Protein AF-A0A370LRK2-F1 (afdb_monomer_lite)

Radius of gyration: 20.81 Å; chains: 1; bounding box: 56×42×57 Å

pLDDT: mean 87.17, std 11.74, range [44.47, 98.38]

Foldseek 3Di:
DPDDDDQPDDQADPVGHGDVSSVVSVVVCVVPDDFPLVVCCPPCQQVFWDKDALCLLLVLLQVLQLVLLCVFPVNVPDDVVPDPRDGQVCSVVLSVQSCVQCQVVADPRRIDTDGLSRQLVSQCVRQVPPVSNVVCQDCVNRNPGGDDSSVSSVSSSVVVSVVVVVVVVVVVVVVVVVCVVVVD

Secondary structure (DSSP, 8-state):
----PPPSS-SB-TTSSB-HHHHHHHHHHHHTPPPHHHHTTT-HHHH--EEEEHHHHHHHHHHHHHHHHHTSHHHHTS-TTTS---PPTTHHHHHHHHHHHHGGGS-TTSEEEE-HHHHHHHHHHHHTT-HHHHHHSSHHHHTT----HHHHHHHHHHHHHHHHHHHHHHHHHHHHHHHHHH--

Sequence (184 aa):
MDEIEFLTQPLLTEEGFINEACMNELAAAINNMPETYERLSNNQEWSEKRWTHYRDLTGGLAYWAVHQFAGSDVGKNYNQDKNPPYFAPGLENVIGYLSACIRPQFNDCGFKEMSLCDVNKMLWEVLRDCEIFKSWNTEEVCGKAWLDLSALLHNICLTIRNDRRKNDAFDAEFEKQWTEKNSG

Structure (mmCIF, N/CA/C/O backbone):
data_AF-A0A370LRK2-F1
#
_entry.id   AF-A0A370LRK2-F1
#
loop_
_atom_site.group_PDB
_atom_site.id
_atom_site.type_symbol
_atom_site.label_atom_id
_atom_site.label_alt_id
_atom_site.label_comp_id
_atom_site.label_asym_id
_atom_site.label_entity_id
_atom_site.label_seq_id
_atom_site.pdbx_PDB_ins_code
_atom_site.Cartn_x
_atom_site.Cartn_y
_atom_site.Cartn_z
_atom_site.occupancy
_atom_site.B_iso_or_equiv
_atom_site.auth_seq_id
_atom_site.auth_comp_id
_atom_site.auth_asym_id
_atom_site.auth_atom_id
_atom_site.pdbx_PDB_model_num
ATOM 1 N N . MET A 1 1 ? -17.254 8.296 -16.488 1.00 44.47 1 MET A N 1
ATOM 2 C CA . MET A 1 1 ? -17.289 9.434 -15.551 1.00 44.47 1 MET A CA 1
ATOM 3 C C . MET A 1 1 ? -17.863 8.858 -14.288 1.00 44.47 1 MET A C 1
ATOM 5 O O . MET A 1 1 ? -19.019 8.463 -14.328 1.00 44.47 1 MET A O 1
ATOM 9 N N . ASP A 1 2 ? -17.040 8.700 -13.259 1.00 55.62 2 ASP A N 1
ATOM 10 C CA . ASP A 1 2 ? -17.548 8.267 -11.961 1.00 55.62 2 ASP A CA 1
ATOM 11 C C . ASP A 1 2 ? -18.392 9.413 -11.403 1.00 55.62 2 ASP A C 1
ATOM 13 O O . ASP A 1 2 ? -17.975 10.576 -11.419 1.00 55.62 2 ASP A O 1
ATOM 17 N N . GLU A 1 3 ? -19.627 9.094 -11.042 1.00 65.00 3 GLU A N 1
ATOM 18 C CA . GLU A 1 3 ? -20.596 10.044 -10.516 1.00 65.00 3 GLU A CA 1
ATOM 19 C C . GLU A 1 3 ? -20.086 10.525 -9.151 1.00 65.00 3 GLU A C 1
ATOM 21 O O . GLU A 1 3 ? -19.765 9.720 -8.279 1.00 65.00 3 GLU A O 1
ATOM 26 N N . ILE A 1 4 ? -19.915 11.839 -8.983 1.00 70.88 4 ILE A N 1
ATOM 27 C CA . ILE A 1 4 ? -19.507 12.393 -7.690 1.00 70.88 4 ILE A CA 1
ATOM 28 C C . ILE A 1 4 ? -20.741 12.370 -6.792 1.00 70.88 4 ILE A C 1
ATOM 30 O O . ILE A 1 4 ? -21.648 13.184 -6.964 1.00 70.88 4 ILE A O 1
ATOM 34 N N . GLU A 1 5 ? -20.767 11.442 -5.842 1.00 73.31 5 GLU A N 1
ATOM 35 C CA . GLU A 1 5 ? -21.774 11.423 -4.785 1.00 73.31 5 GLU A CA 1
ATOM 36 C C . GLU A 1 5 ? -21.421 12.452 -3.706 1.00 73.31 5 GLU A C 1
ATOM 38 O O . GLU A 1 5 ? -20.303 12.496 -3.186 1.00 73.31 5 GLU A O 1
ATOM 43 N N . PHE A 1 6 ? -22.390 13.303 -3.380 1.00 83.50 6 PHE A N 1
ATOM 44 C CA . PHE A 1 6 ? -22.285 14.289 -2.311 1.00 83.50 6 PHE A CA 1
ATOM 45 C C . PHE A 1 6 ? -23.064 13.802 -1.091 1.00 83.50 6 PHE A C 1
ATOM 47 O O . PHE A 1 6 ? -24.130 13.207 -1.240 1.00 83.50 6 PHE A O 1
ATOM 54 N N . LEU A 1 7 ? -22.563 14.119 0.108 1.00 85.06 7 LEU A N 1
ATOM 55 C CA . LEU A 1 7 ? -23.339 13.956 1.338 1.00 85.06 7 LEU A CA 1
ATOM 56 C C . LEU A 1 7 ? -24.629 14.779 1.231 1.00 85.06 7 LEU A C 1
ATOM 58 O O . LEU A 1 7 ? -24.608 15.948 0.838 1.00 85.06 7 LEU A O 1
ATOM 62 N N . THR A 1 8 ? -25.745 14.159 1.579 1.00 90.62 8 THR A N 1
ATOM 63 C CA . THR A 1 8 ? -27.086 14.738 1.505 1.00 90.62 8 THR A CA 1
ATOM 64 C C . THR A 1 8 ? -27.443 15.533 2.756 1.00 90.62 8 THR A C 1
ATOM 66 O O . THR A 1 8 ? -28.256 16.456 2.682 1.00 90.62 8 THR A O 1
ATOM 69 N N . GLN A 1 9 ? -26.837 15.209 3.901 1.00 91.12 9 GLN A N 1
ATOM 70 C CA . GLN A 1 9 ? -27.066 15.915 5.159 1.00 91.12 9 GLN A CA 1
ATOM 71 C C . GLN A 1 9 ? -26.056 17.058 5.367 1.00 91.12 9 GLN A C 1
ATOM 73 O O . GLN A 1 9 ? -24.863 16.885 5.101 1.00 91.12 9 GLN A O 1
ATOM 78 N N . PRO A 1 10 ? -26.484 18.221 5.898 1.00 91.88 10 PRO A N 1
ATOM 79 C CA . PRO A 1 10 ? -25.567 19.308 6.225 1.00 91.88 10 PRO A CA 1
ATOM 80 C C . PRO A 1 10 ? -24.637 18.904 7.374 1.00 91.88 10 PRO A C 1
ATOM 82 O O . PRO A 1 10 ? -25.079 18.259 8.322 1.00 91.88 10 PRO A O 1
ATOM 85 N N . LEU A 1 11 ? -23.371 19.333 7.314 1.00 92.19 11 LEU A N 1
ATOM 86 C CA . LEU A 1 11 ? -22.358 19.027 8.336 1.00 92.19 11 LEU A CA 1
ATOM 87 C C . LEU A 1 11 ? -22.730 19.566 9.724 1.00 92.19 11 LEU A C 1
ATOM 89 O O . LEU A 1 11 ? -22.444 18.924 10.734 1.00 92.19 11 LEU A O 1
ATOM 93 N N . LEU A 1 12 ? -23.347 20.749 9.765 1.00 94.12 12 LEU A N 1
ATOM 94 C CA . LEU A 1 12 ? -23.762 21.411 10.996 1.00 94.12 12 LEU A CA 1
ATOM 95 C C . LEU A 1 12 ? -25.287 21.463 11.093 1.00 94.12 12 LEU A C 1
ATOM 97 O O . LEU A 1 12 ? -25.975 21.641 10.086 1.00 94.12 12 LEU A O 1
ATOM 101 N N . THR A 1 13 ? -25.802 21.338 12.311 1.00 92.50 13 THR A N 1
ATOM 102 C CA . THR A 1 13 ? -27.188 21.677 12.641 1.00 92.50 13 THR A CA 1
ATOM 103 C C . THR A 1 13 ? -27.392 23.193 12.569 1.00 92.50 13 THR A C 1
ATOM 105 O O . THR A 1 13 ? -26.429 23.965 12.549 1.00 92.50 13 THR A O 1
ATOM 108 N N . GLU A 1 14 ? -28.646 23.648 12.578 1.00 92.12 14 GLU A N 1
ATOM 109 C CA . GLU A 1 14 ? -28.979 25.085 12.606 1.00 92.12 14 GLU A CA 1
ATOM 110 C C . GLU A 1 14 ? -28.415 25.808 13.845 1.00 92.12 14 GLU A C 1
ATOM 112 O O . GLU A 1 14 ? -28.180 27.014 13.824 1.00 92.12 14 GLU A O 1
ATOM 117 N N . GLU A 1 15 ? -28.139 25.057 14.909 1.00 92.94 15 GLU A N 1
ATOM 118 C CA . GLU A 1 15 ? -27.574 25.532 16.175 1.00 92.94 15 GLU A CA 1
ATOM 119 C C . GLU A 1 15 ? -26.032 25.548 16.170 1.00 92.94 15 GLU A C 1
ATOM 121 O O . GLU A 1 15 ? -25.411 25.967 17.146 1.00 92.94 15 GLU A O 1
ATOM 126 N N . GLY A 1 16 ? -25.402 25.105 15.075 1.00 91.62 16 GLY A N 1
ATOM 127 C CA . GLY A 1 16 ? -23.947 25.092 14.906 1.00 91.62 16 GLY A CA 1
ATOM 128 C C . GLY A 1 16 ? -23.234 23.870 15.494 1.00 91.62 16 GLY A C 1
ATOM 129 O O . GLY A 1 16 ? -22.006 23.881 15.591 1.00 91.62 16 GLY A O 1
ATOM 130 N N . PHE A 1 17 ? -23.961 22.816 15.872 1.00 94.69 17 PHE A N 1
ATOM 131 C CA . PHE A 1 17 ? -23.376 21.550 16.333 1.00 94.69 17 PHE A CA 1
ATOM 132 C C . PHE A 1 17 ? -23.135 20.583 15.170 1.00 94.69 17 PHE A C 1
ATOM 134 O O . PHE A 1 17 ? -23.750 20.716 14.118 1.00 94.69 17 PHE A O 1
ATOM 141 N N . ILE A 1 18 ? -22.258 19.588 15.349 1.00 92.50 18 ILE A N 1
ATOM 142 C CA . ILE A 1 18 ? -22.055 18.527 14.349 1.00 92.50 18 ILE A CA 1
ATOM 143 C C . ILE A 1 18 ? -23.358 17.741 14.173 1.00 92.50 18 ILE A C 1
ATOM 145 O O . ILE A 1 18 ? -23.946 17.276 15.148 1.00 92.50 18 ILE A O 1
ATOM 149 N N . ASN A 1 19 ? -23.793 17.573 12.926 1.00 93.88 19 ASN A N 1
ATOM 150 C CA . ASN A 1 19 ? -24.978 16.795 12.596 1.00 93.88 19 ASN A CA 1
ATOM 151 C C . ASN A 1 19 ? -24.652 15.293 12.573 1.00 93.88 19 ASN A C 1
ATOM 153 O O . ASN A 1 19 ? -23.964 14.809 11.671 1.00 93.88 19 ASN A O 1
ATOM 157 N N . GLU A 1 20 ? -25.193 14.539 13.531 1.00 94.12 20 GLU A N 1
ATOM 158 C CA . GLU A 1 20 ? -25.010 13.085 13.611 1.00 94.12 20 GLU A CA 1
ATOM 159 C C . GLU A 1 20 ? -25.480 12.352 12.347 1.00 94.12 20 GLU A C 1
ATOM 161 O O . GLU A 1 20 ? -24.858 11.371 11.945 1.00 94.12 20 GLU A O 1
ATOM 166 N N . ALA A 1 21 ? -26.526 12.836 11.667 1.00 90.88 21 ALA A N 1
ATOM 167 C CA . ALA A 1 21 ? -27.000 12.224 10.427 1.00 90.88 21 ALA A CA 1
ATOM 168 C C . ALA A 1 21 ? -25.960 12.341 9.300 1.00 90.88 21 ALA A C 1
ATOM 170 O O . ALA A 1 21 ? -25.732 11.373 8.577 1.00 90.88 21 ALA A O 1
ATOM 171 N N . CYS A 1 22 ? -25.275 13.486 9.204 1.00 91.19 22 CYS A N 1
ATOM 172 C CA . CYS A 1 22 ? -24.164 13.684 8.269 1.00 91.19 22 CYS A CA 1
ATOM 173 C C . CYS A 1 22 ? -22.970 12.787 8.618 1.00 91.19 22 CYS A C 1
ATOM 175 O O . CYS A 1 22 ? -22.379 12.169 7.735 1.00 91.19 22 CYS A O 1
ATOM 177 N N . MET A 1 23 ? -22.651 12.642 9.907 1.00 92.81 23 MET A N 1
ATOM 178 C CA . MET A 1 23 ? -21.574 11.748 10.348 1.00 92.81 23 MET A CA 1
ATOM 179 C C . MET A 1 23 ? -21.881 10.274 10.063 1.00 92.81 23 MET A C 1
ATOM 181 O O . MET A 1 23 ? -20.985 9.535 9.660 1.00 92.81 23 MET A O 1
ATOM 185 N N . ASN A 1 24 ? -23.138 9.852 10.218 1.00 91.12 24 ASN A N 1
ATOM 186 C CA . ASN A 1 24 ? -23.582 8.501 9.877 1.00 91.12 24 ASN A CA 1
ATOM 187 C C . ASN A 1 24 ? -23.512 8.248 8.366 1.00 91.12 24 ASN A C 1
ATOM 189 O O . ASN A 1 24 ? -23.071 7.180 7.947 1.00 91.12 24 ASN A O 1
ATOM 193 N N . GLU A 1 25 ? -23.907 9.229 7.553 1.00 90.19 25 GLU A N 1
ATOM 194 C CA . GLU A 1 25 ? -23.795 9.162 6.094 1.00 90.19 25 GLU A CA 1
ATOM 195 C C . GLU A 1 25 ? -22.330 9.075 5.650 1.00 90.19 25 GLU A C 1
ATOM 197 O O . GLU A 1 25 ? -21.974 8.207 4.855 1.00 90.19 25 GLU A O 1
ATOM 202 N N . LEU A 1 26 ? -21.456 9.900 6.233 1.00 87.69 26 LEU A N 1
ATOM 203 C CA . LEU A 1 26 ? -20.019 9.854 5.984 1.00 87.69 26 LEU A CA 1
ATOM 204 C C . LEU A 1 26 ? -19.419 8.499 6.383 1.00 87.69 26 LEU A C 1
ATOM 206 O O . LEU A 1 26 ? -18.654 7.917 5.616 1.00 87.69 26 LEU A O 1
ATOM 210 N N . ALA A 1 27 ? -19.781 7.971 7.554 1.00 86.25 27 ALA A N 1
ATOM 211 C CA . ALA A 1 27 ? -19.327 6.657 8.000 1.00 86.25 27 ALA A CA 1
ATOM 212 C C . ALA A 1 27 ? -19.806 5.544 7.056 1.00 86.25 27 ALA A C 1
ATOM 214 O O . ALA A 1 27 ? -19.029 4.658 6.710 1.00 86.25 27 ALA A O 1
ATOM 215 N N . ALA A 1 28 ? -21.059 5.603 6.596 1.00 86.31 28 ALA A N 1
ATOM 216 C CA . ALA A 1 28 ? -21.596 4.654 5.627 1.00 86.31 28 ALA A CA 1
ATOM 217 C C . ALA A 1 28 ? -20.864 4.739 4.279 1.00 86.31 28 ALA A C 1
ATOM 219 O O . ALA A 1 28 ? -20.497 3.705 3.725 1.00 86.31 28 ALA A O 1
ATOM 220 N N . ALA A 1 29 ? -20.600 5.946 3.776 1.00 85.69 29 ALA A N 1
ATOM 221 C CA . ALA A 1 29 ? -19.854 6.154 2.537 1.00 85.69 29 ALA A CA 1
ATOM 222 C C . ALA A 1 29 ? -18.418 5.613 2.631 1.00 85.69 29 ALA A C 1
ATOM 224 O O . ALA A 1 29 ? -17.939 4.965 1.703 1.00 85.69 29 ALA A O 1
ATOM 225 N N . ILE A 1 30 ? -17.744 5.824 3.768 1.00 83.00 30 ILE A N 1
ATOM 226 C CA . ILE A 1 30 ? -16.405 5.274 4.026 1.00 83.00 30 ILE A CA 1
ATOM 227 C C . ILE A 1 30 ? -16.451 3.742 4.086 1.00 83.00 30 ILE A C 1
ATOM 229 O O . ILE A 1 30 ? -15.648 3.085 3.430 1.00 83.00 30 ILE A O 1
ATOM 233 N N . ASN A 1 31 ? -17.403 3.165 4.823 1.00 81.81 31 ASN A N 1
ATOM 234 C CA . ASN A 1 31 ? -17.505 1.713 5.008 1.00 81.81 31 ASN A CA 1
ATOM 235 C C . ASN A 1 31 ? -17.897 0.957 3.729 1.00 81.81 31 ASN A C 1
ATOM 237 O O . ASN A 1 31 ? -17.541 -0.208 3.580 1.00 81.81 31 ASN A O 1
ATOM 241 N N . ASN A 1 32 ? -18.630 1.603 2.819 1.00 85.50 32 ASN A N 1
ATOM 242 C CA . ASN A 1 32 ? -19.047 1.022 1.540 1.00 85.50 32 ASN A CA 1
ATOM 243 C C . ASN A 1 32 ? -18.063 1.310 0.397 1.00 85.50 32 ASN A C 1
ATOM 245 O O . ASN A 1 32 ? -18.333 0.957 -0.752 1.00 85.50 32 ASN A O 1
ATOM 249 N N . MET A 1 33 ? -16.941 1.970 0.684 1.00 85.31 33 MET A N 1
ATOM 250 C CA . MET A 1 33 ? -15.955 2.318 -0.325 1.00 85.31 33 MET A CA 1
ATOM 251 C C . MET A 1 33 ? -15.293 1.048 -0.881 1.00 85.31 33 MET A C 1
ATOM 253 O O . MET A 1 33 ? -14.721 0.283 -0.103 1.00 85.31 33 MET A O 1
ATOM 257 N N . PRO A 1 34 ? -15.322 0.816 -2.209 1.00 89.75 34 PRO A N 1
ATOM 258 C CA . PRO A 1 34 ? -14.635 -0.322 -2.803 1.00 89.75 34 PRO A CA 1
ATOM 259 C C . PRO A 1 34 ? -13.133 -0.270 -2.542 1.00 89.75 34 PRO A C 1
ATOM 261 O O . PRO A 1 34 ? -12.545 0.809 -2.378 1.00 89.75 34 PRO A O 1
ATOM 264 N N . GLU A 1 35 ? -12.494 -1.437 -2.590 1.00 91.44 35 GLU A N 1
ATOM 265 C CA . GLU A 1 35 ? -11.052 -1.520 -2.404 1.00 91.44 35 GLU A CA 1
ATOM 266 C C . GLU A 1 35 ? -10.303 -0.674 -3.434 1.00 91.44 35 GLU A C 1
ATOM 268 O O . GLU A 1 35 ? -10.745 -0.459 -4.566 1.00 91.44 35 GLU A O 1
ATOM 273 N N . THR A 1 36 ? -9.117 -0.196 -3.053 1.00 93.19 36 THR A N 1
ATOM 274 C CA . THR A 1 36 ? -8.354 0.742 -3.890 1.00 93.19 36 THR A CA 1
ATOM 275 C C . THR A 1 36 ? -8.071 0.177 -5.287 1.00 93.19 36 THR A C 1
ATOM 277 O O . THR A 1 36 ? -8.174 0.925 -6.261 1.00 93.19 36 THR A O 1
ATOM 280 N N . TYR A 1 37 ? -7.768 -1.120 -5.405 1.00 95.06 37 TYR A N 1
ATOM 281 C CA . TYR A 1 37 ? -7.530 -1.766 -6.700 1.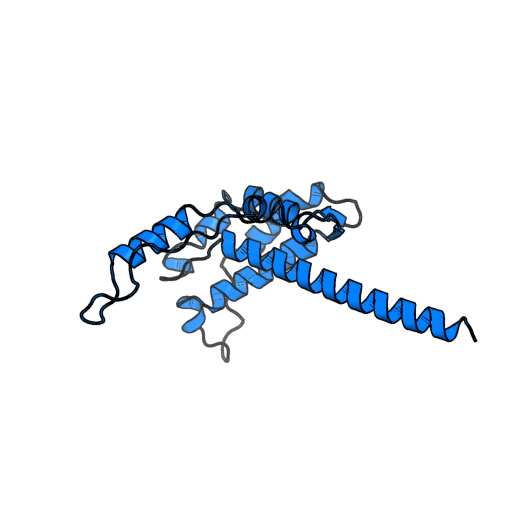00 95.06 37 TYR A CA 1
ATOM 282 C C . TYR A 1 37 ? -8.773 -1.833 -7.600 1.00 95.06 37 TYR A C 1
ATOM 284 O O . TYR A 1 37 ? -8.617 -1.843 -8.819 1.00 95.06 37 TYR A O 1
ATOM 292 N N . GLU A 1 38 ? -9.982 -1.851 -7.034 1.00 94.75 38 GLU A N 1
ATOM 293 C CA . GLU A 1 38 ? -11.241 -1.818 -7.788 1.00 94.75 38 GLU A CA 1
ATOM 294 C C . GLU A 1 38 ? -11.582 -0.385 -8.179 1.00 94.75 38 GLU A C 1
ATOM 296 O O . GLU A 1 38 ? -11.757 -0.081 -9.360 1.00 94.75 38 GLU A O 1
ATOM 301 N N . ARG A 1 39 ? -11.579 0.519 -7.193 1.00 92.44 39 ARG A N 1
ATOM 302 C CA . ARG A 1 39 ? -11.916 1.936 -7.364 1.00 92.44 39 ARG A CA 1
ATOM 303 C C . ARG A 1 39 ? -11.029 2.635 -8.393 1.00 92.44 39 ARG A C 1
ATOM 305 O O . ARG A 1 39 ? -11.505 3.488 -9.130 1.00 92.44 39 ARG A O 1
ATOM 312 N N . LEU A 1 40 ? -9.739 2.301 -8.442 1.00 94.25 40 LEU A N 1
ATOM 313 C CA . LEU A 1 40 ? -8.771 2.953 -9.335 1.00 94.25 40 LEU A CA 1
ATOM 314 C C . LEU A 1 40 ? -8.445 2.127 -10.585 1.00 94.25 40 LEU A C 1
ATOM 316 O O . LEU A 1 40 ? -7.566 2.513 -11.351 1.00 94.25 40 LEU A O 1
ATOM 320 N N . SER A 1 41 ? -9.174 1.035 -10.834 1.00 93.69 41 SER A N 1
ATOM 321 C CA . SER A 1 41 ? -8.950 0.138 -11.980 1.00 93.69 41 SER A CA 1
ATOM 322 C C . SER A 1 41 ? -9.061 0.824 -13.346 1.00 93.69 41 SER A C 1
ATOM 324 O O . SER A 1 41 ? -8.343 0.457 -14.272 1.00 93.69 41 SER A O 1
ATOM 326 N N . ASN A 1 42 ? -9.910 1.849 -13.466 1.00 92.50 42 ASN A N 1
ATOM 327 C CA . ASN A 1 42 ? -10.087 2.627 -14.697 1.00 92.50 42 ASN A CA 1
ATOM 328 C C . ASN A 1 42 ? -9.111 3.809 -14.818 1.00 92.50 42 ASN A C 1
ATOM 330 O O . ASN A 1 42 ? -9.094 4.499 -15.839 1.00 92.50 42 ASN A O 1
ATOM 334 N N . ASN A 1 43 ? -8.310 4.086 -13.785 1.00 95.19 43 ASN A N 1
ATOM 335 C CA . ASN A 1 43 ? -7.305 5.133 -13.854 1.00 95.19 43 ASN A C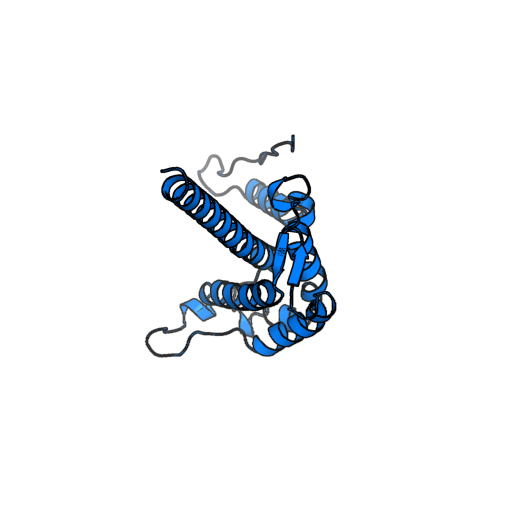A 1
ATOM 336 C C . ASN A 1 43 ? -6.078 4.607 -14.611 1.00 95.19 43 ASN A C 1
ATOM 338 O O . ASN A 1 43 ? -5.426 3.658 -14.172 1.00 95.19 43 ASN A O 1
ATOM 342 N N . GLN A 1 44 ? -5.747 5.250 -15.734 1.00 95.12 44 GLN A N 1
ATOM 343 C CA . GLN A 1 44 ? -4.657 4.821 -16.613 1.00 95.12 44 GLN A CA 1
ATOM 344 C C . GLN A 1 44 ? -3.344 4.610 -15.850 1.00 95.12 44 GLN A C 1
ATOM 346 O O . GLN A 1 44 ? -2.758 3.539 -15.945 1.00 95.12 44 GLN A O 1
ATOM 351 N N . GLU A 1 45 ? -2.930 5.576 -15.030 1.00 94.56 45 GLU A N 1
ATOM 352 C CA . GLU A 1 45 ? -1.680 5.495 -14.267 1.00 94.56 45 GLU A CA 1
ATOM 353 C C . GLU A 1 45 ? -1.681 4.339 -13.253 1.00 94.56 45 GLU A C 1
ATOM 355 O O . GLU A 1 45 ? -0.652 3.705 -13.018 1.00 94.56 45 GLU A O 1
ATOM 360 N N . TRP A 1 46 ? -2.829 4.046 -12.640 1.00 97.12 46 TRP A N 1
ATOM 361 C CA . TRP A 1 46 ? -2.940 2.961 -11.661 1.00 97.12 46 TRP A CA 1
ATOM 362 C C . TRP A 1 46 ? -3.023 1.579 -12.301 1.00 97.12 46 TRP A C 1
ATOM 364 O O . TRP A 1 46 ? -2.556 0.610 -11.699 1.00 97.12 46 TRP A O 1
ATOM 374 N N . SER A 1 47 ? -3.587 1.503 -13.505 1.00 96.88 47 SER A N 1
ATOM 375 C CA . SER A 1 47 ? -3.757 0.275 -14.290 1.00 96.88 47 SER A CA 1
ATOM 376 C C . SER A 1 47 ? -2.544 -0.078 -15.163 1.00 96.88 47 SER A C 1
ATOM 378 O O . SER A 1 47 ? -2.401 -1.226 -15.586 1.00 96.88 47 SER A O 1
ATOM 380 N N . GLU A 1 48 ? -1.637 0.871 -15.406 1.00 96.75 48 GLU A N 1
ATOM 381 C CA . GLU A 1 48 ? -0.445 0.657 -16.224 1.00 96.75 48 GLU A CA 1
ATOM 382 C C . GLU A 1 48 ? 0.570 -0.257 -15.526 1.00 96.75 48 GLU A C 1
ATOM 384 O O . GLU A 1 48 ? 1.022 -0.005 -14.403 1.00 96.75 48 GLU A O 1
ATOM 389 N N . LYS A 1 49 ? 0.965 -1.330 -16.218 1.00 97.50 49 LYS A N 1
ATOM 390 C CA . LYS A 1 49 ? 1.956 -2.283 -15.718 1.00 97.50 49 LYS A CA 1
ATOM 391 C C . LYS A 1 49 ? 3.364 -1.751 -15.910 1.00 97.50 49 LYS A C 1
ATOM 393 O O . LYS A 1 49 ? 3.748 -1.373 -17.010 1.00 97.50 49 LYS A O 1
ATOM 398 N N . ARG A 1 50 ? 4.154 -1.787 -14.838 1.00 96.94 50 ARG A N 1
ATOM 399 C CA . ARG A 1 50 ? 5.578 -1.439 -14.862 1.00 96.94 50 ARG A CA 1
ATOM 400 C C . ARG A 1 50 ? 6.372 -2.387 -13.977 1.00 96.94 50 ARG A C 1
ATOM 402 O O . ARG A 1 50 ? 5.821 -3.005 -13.060 1.00 96.94 50 ARG A O 1
ATOM 409 N N . TRP A 1 51 ? 7.670 -2.493 -14.237 1.00 97.19 51 TRP A N 1
ATOM 410 C CA . TRP A 1 51 ? 8.568 -3.275 -13.397 1.00 97.19 51 TRP A CA 1
ATOM 411 C C . TRP A 1 51 ? 8.499 -2.811 -11.944 1.00 97.19 51 TRP A C 1
ATOM 413 O O . TRP A 1 51 ? 8.598 -1.625 -11.639 1.00 97.19 51 TRP A O 1
ATOM 423 N N . THR A 1 52 ? 8.287 -3.772 -11.055 1.00 97.31 52 THR A N 1
ATOM 424 C CA . THR A 1 52 ? 8.222 -3.576 -9.608 1.00 97.31 52 THR A CA 1
ATOM 425 C C . THR A 1 52 ? 9.115 -4.613 -8.961 1.00 97.31 52 THR A C 1
ATOM 427 O O . THR A 1 52 ? 9.056 -5.787 -9.340 1.00 97.31 52 THR A O 1
ATOM 430 N N . HIS A 1 53 ? 9.942 -4.199 -8.006 1.00 97.12 53 HIS A N 1
ATOM 431 C CA . HIS A 1 53 ? 10.771 -5.124 -7.255 1.00 97.12 53 HIS A CA 1
ATOM 432 C C . HIS A 1 53 ? 10.036 -5.557 -5.982 1.00 97.12 53 HIS A C 1
ATOM 434 O O . HIS A 1 53 ? 9.439 -4.734 -5.289 1.00 97.12 53 HIS A O 1
ATOM 440 N N . TYR A 1 54 ? 10.087 -6.840 -5.613 1.00 96.94 54 TYR A N 1
ATOM 441 C CA . TYR A 1 54 ? 9.348 -7.327 -4.434 1.00 96.94 54 TYR A CA 1
ATOM 442 C C . TYR A 1 54 ? 9.764 -6.612 -3.133 1.00 96.94 54 TYR A C 1
ATOM 444 O O . TYR A 1 54 ? 8.960 -6.476 -2.211 1.00 96.94 54 TYR A O 1
ATOM 452 N N . ARG A 1 55 ? 11.013 -6.119 -3.063 1.00 96.19 55 ARG A N 1
ATOM 453 C CA . ARG A 1 55 ? 11.498 -5.340 -1.909 1.00 96.19 55 ARG A CA 1
ATOM 454 C C . ARG A 1 55 ? 10.858 -3.965 -1.784 1.00 96.19 55 ARG A C 1
ATOM 456 O O . ARG A 1 55 ? 10.778 -3.480 -0.660 1.00 96.19 55 ARG A O 1
ATOM 463 N N . ASP A 1 56 ? 10.371 -3.373 -2.872 1.00 96.50 56 ASP A N 1
ATOM 464 C CA . ASP A 1 56 ? 9.624 -2.111 -2.806 1.00 96.50 56 ASP A CA 1
ATOM 465 C C . ASP A 1 56 ? 8.312 -2.329 -2.042 1.00 96.50 56 ASP A C 1
ATOM 467 O O . ASP A 1 56 ? 7.871 -1.477 -1.275 1.00 96.50 56 ASP A O 1
ATOM 471 N N . LEU A 1 57 ? 7.735 -3.528 -2.176 1.00 97.25 57 LEU A N 1
ATOM 472 C CA . LEU A 1 57 ? 6.504 -3.918 -1.498 1.00 97.25 57 LEU A CA 1
ATOM 473 C C . LEU A 1 57 ? 6.745 -4.203 -0.015 1.00 97.25 57 LEU A C 1
ATOM 475 O O . LEU A 1 57 ? 6.073 -3.638 0.845 1.00 97.25 57 LEU A O 1
ATOM 479 N N . THR A 1 58 ? 7.733 -5.046 0.303 1.00 96.12 58 THR A N 1
ATOM 480 C CA . THR A 1 58 ? 8.051 -5.379 1.701 1.00 96.12 58 THR A CA 1
ATOM 481 C C . THR A 1 58 ? 8.623 -4.182 2.461 1.00 96.12 58 THR A C 1
ATOM 483 O O . THR A 1 58 ? 8.286 -3.968 3.622 1.00 96.12 58 THR A O 1
ATOM 486 N N . GLY A 1 59 ? 9.478 -3.387 1.811 1.00 94.88 59 GLY A N 1
ATOM 487 C CA . GLY A 1 59 ? 10.052 -2.169 2.378 1.00 94.88 59 GLY A CA 1
ATOM 488 C C . GLY A 1 59 ? 9.002 -1.077 2.556 1.00 94.88 59 GLY A C 1
ATOM 489 O O . GLY A 1 59 ? 8.950 -0.455 3.614 1.00 94.88 59 GLY A O 1
ATOM 490 N N . GLY A 1 60 ? 8.114 -0.905 1.571 1.00 95.12 60 GLY A N 1
ATOM 491 C CA . GLY A 1 60 ? 6.973 0.001 1.666 1.00 95.12 60 GLY A CA 1
ATOM 492 C C . GLY A 1 60 ? 6.038 -0.363 2.818 1.00 95.12 60 GLY A C 1
ATOM 493 O O . GLY A 1 60 ? 5.657 0.522 3.583 1.00 95.12 60 GLY A O 1
ATOM 494 N N . LEU A 1 61 ? 5.716 -1.652 2.992 1.00 93.62 61 LEU A N 1
ATOM 495 C CA . LEU A 1 61 ? 4.900 -2.111 4.119 1.00 93.62 61 LEU A CA 1
ATOM 496 C C . LEU A 1 61 ? 5.559 -1.774 5.458 1.00 93.62 61 LEU A C 1
ATOM 498 O O . LEU A 1 61 ? 4.909 -1.196 6.324 1.00 93.62 61 LEU A O 1
ATOM 502 N N . ALA A 1 62 ? 6.847 -2.093 5.615 1.00 92.06 62 ALA A N 1
ATOM 503 C CA . ALA A 1 62 ? 7.580 -1.795 6.841 1.00 92.06 62 ALA A CA 1
ATOM 504 C C . ALA A 1 62 ? 7.599 -0.290 7.138 1.00 92.06 62 ALA A C 1
ATOM 506 O O . ALA A 1 62 ? 7.295 0.127 8.255 1.00 92.06 62 ALA A O 1
ATOM 507 N N . TYR 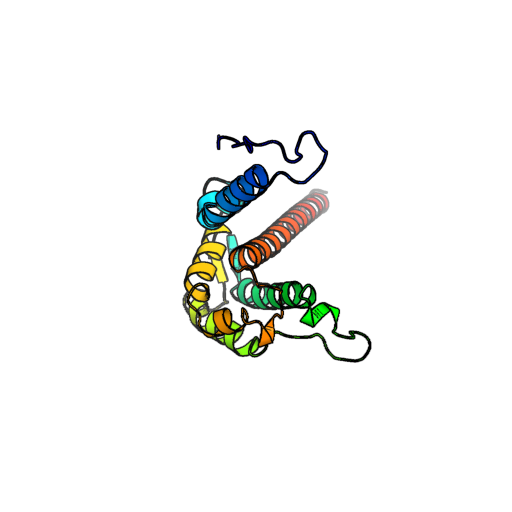A 1 63 ? 7.907 0.523 6.125 1.00 91.31 63 TYR A N 1
ATOM 508 C CA . TYR A 1 63 ? 7.948 1.975 6.242 1.00 91.31 63 TYR A CA 1
ATOM 509 C C . TYR A 1 63 ? 6.600 2.530 6.705 1.00 91.31 63 TYR A C 1
ATOM 511 O O . TYR A 1 63 ? 6.533 3.214 7.726 1.00 91.31 63 TYR A O 1
ATOM 519 N N . TRP A 1 64 ? 5.512 2.212 6.003 1.00 91.38 64 TRP A N 1
ATOM 520 C CA . TRP A 1 64 ? 4.208 2.793 6.314 1.00 91.38 64 TRP A CA 1
ATOM 521 C C . TRP A 1 64 ? 3.575 2.232 7.586 1.00 91.38 64 TRP A C 1
ATOM 523 O O . TRP A 1 64 ? 2.894 2.985 8.280 1.00 91.38 64 TRP A O 1
ATOM 533 N N . ALA A 1 65 ? 3.850 0.973 7.943 1.00 88.69 65 ALA A N 1
ATOM 534 C CA . ALA A 1 65 ? 3.422 0.419 9.224 1.00 88.69 65 ALA A CA 1
ATOM 535 C C . ALA A 1 65 ? 4.030 1.230 10.376 1.00 88.69 65 ALA A C 1
ATOM 537 O O . ALA A 1 65 ? 3.299 1.720 11.232 1.00 88.69 65 ALA A O 1
ATOM 538 N N . VAL A 1 66 ? 5.345 1.478 10.346 1.00 85.88 66 VAL A N 1
ATOM 539 C CA . VAL A 1 66 ? 6.025 2.303 11.359 1.00 85.88 66 VAL A CA 1
ATOM 540 C C . VAL A 1 66 ? 5.450 3.721 11.420 1.00 85.88 66 VAL A C 1
ATOM 542 O O . VAL A 1 66 ? 5.267 4.255 12.510 1.00 85.88 66 VAL A O 1
ATOM 545 N N . HIS A 1 67 ? 5.110 4.328 10.280 1.00 84.06 67 HIS A N 1
ATOM 546 C CA . HIS A 1 67 ? 4.548 5.684 10.256 1.00 84.06 67 HIS A CA 1
ATOM 547 C C . HIS A 1 67 ? 3.123 5.751 10.815 1.00 84.06 67 HIS A C 1
ATOM 549 O O . HIS A 1 67 ? 2.818 6.669 11.577 1.00 84.06 67 HIS A O 1
ATOM 555 N N . GLN A 1 68 ? 2.257 4.786 10.489 1.00 82.81 68 GLN A N 1
ATOM 556 C CA . GLN A 1 68 ? 0.928 4.721 11.103 1.00 82.81 68 GLN A CA 1
ATOM 557 C C . GLN A 1 68 ? 1.033 4.462 12.616 1.00 82.81 68 GLN A C 1
ATOM 559 O O . GLN A 1 68 ? 0.345 5.118 13.397 1.00 82.81 68 GLN A O 1
ATOM 564 N N . PHE A 1 69 ? 1.960 3.597 13.045 1.00 78.50 69 PHE A N 1
ATOM 565 C CA . PHE A 1 69 ? 2.239 3.364 14.464 1.00 78.50 69 PHE A CA 1
ATOM 566 C C . PHE A 1 69 ? 2.758 4.608 15.186 1.00 78.50 69 PHE A C 1
ATOM 568 O O . PHE A 1 69 ? 2.311 4.892 16.295 1.00 78.50 69 PHE A O 1
ATOM 575 N N . ALA A 1 70 ? 3.653 5.386 14.577 1.00 75.31 70 ALA A N 1
ATOM 576 C CA . ALA A 1 70 ? 4.144 6.632 15.164 1.00 75.31 70 ALA A CA 1
ATOM 577 C C . ALA A 1 70 ? 3.013 7.653 15.401 1.00 75.31 70 ALA A C 1
ATOM 579 O O . ALA A 1 70 ? 3.071 8.428 16.353 1.00 75.31 70 ALA A O 1
ATOM 580 N N . GLY A 1 71 ? 1.965 7.627 14.570 1.00 70.38 71 GLY A N 1
ATOM 581 C CA . GLY A 1 71 ? 0.763 8.447 14.737 1.00 70.38 71 GLY A CA 1
ATOM 582 C C . GLY A 1 71 ? -0.229 7.946 15.799 1.00 70.38 71 GLY A C 1
ATOM 583 O O . GLY A 1 71 ? -1.153 8.687 16.150 1.00 70.38 71 GLY A O 1
ATOM 584 N N . SER A 1 72 ? -0.060 6.723 16.316 1.00 72.62 72 SER A N 1
ATOM 585 C CA . SER A 1 72 ? -0.920 6.144 17.359 1.00 72.62 72 SER A CA 1
ATOM 586 C C . SER A 1 72 ? -0.702 6.796 18.727 1.00 72.62 72 SER A C 1
ATOM 588 O O . SER A 1 72 ? 0.314 7.447 18.965 1.00 72.62 72 SER A O 1
ATOM 590 N N . ASP A 1 73 ? -1.626 6.594 19.668 1.00 67.94 73 ASP A N 1
ATOM 591 C CA . ASP A 1 73 ? -1.472 7.101 21.040 1.00 67.94 73 ASP A CA 1
ATOM 592 C C . ASP A 1 73 ? -0.258 6.488 21.755 1.00 67.94 73 ASP A C 1
ATOM 594 O O . ASP A 1 73 ? 0.414 7.164 22.538 1.00 67.94 73 ASP A O 1
ATOM 598 N N . VAL A 1 74 ? 0.076 5.233 21.440 1.00 67.25 74 VAL A N 1
ATOM 599 C CA . VAL A 1 74 ? 1.296 4.567 21.923 1.00 67.25 74 VAL A CA 1
ATOM 600 C C . VAL A 1 74 ? 2.538 5.252 21.342 1.00 67.25 74 VAL A C 1
ATOM 602 O O . VAL A 1 74 ? 3.477 5.553 22.077 1.00 67.25 74 VAL A O 1
ATOM 605 N N . GLY A 1 75 ? 2.506 5.587 20.048 1.00 66.44 75 GLY A N 1
ATOM 606 C CA . GLY A 1 75 ? 3.568 6.325 19.361 1.00 66.44 75 GLY A CA 1
ATOM 607 C C . GLY A 1 75 ? 3.739 7.769 19.846 1.00 66.44 75 GLY A C 1
ATOM 608 O O . GLY A 1 75 ? 4.865 8.243 19.966 1.00 66.44 75 GLY A O 1
ATOM 609 N N . LYS A 1 76 ? 2.653 8.467 20.200 1.00 66.38 76 LYS A N 1
ATOM 610 C CA . LYS A 1 76 ? 2.692 9.852 20.716 1.00 66.38 76 LYS A CA 1
ATOM 611 C C . LYS A 1 76 ? 3.243 9.954 22.133 1.00 66.38 76 LYS A C 1
ATOM 613 O O . LYS A 1 76 ? 3.907 10.932 22.464 1.00 66.38 76 LYS A O 1
ATOM 618 N N . ASN A 1 77 ? 2.977 8.950 22.967 1.00 66.00 77 ASN A N 1
ATOM 619 C CA . ASN A 1 77 ? 3.540 8.859 24.316 1.00 66.00 77 ASN A CA 1
ATOM 620 C C . ASN A 1 77 ? 4.987 8.337 24.312 1.00 66.00 77 ASN A C 1
ATOM 622 O O . ASN A 1 77 ? 5.626 8.234 25.362 1.00 66.00 77 ASN A O 1
ATOM 626 N N . TYR A 1 78 ? 5.516 8.019 23.130 1.00 63.97 78 TYR A N 1
ATOM 627 C CA . TYR A 1 78 ? 6.870 7.549 22.950 1.00 63.97 78 TYR A CA 1
ATOM 628 C C . TYR A 1 78 ? 7.859 8.716 22.877 1.00 63.97 78 TYR A C 1
ATOM 630 O O . TYR A 1 78 ? 7.811 9.553 21.977 1.00 63.97 78 TYR A O 1
ATOM 638 N N . ASN A 1 79 ? 8.800 8.766 23.819 1.00 58.34 79 ASN A N 1
ATOM 639 C CA . ASN A 1 79 ? 9.861 9.769 23.810 1.00 58.34 79 ASN A CA 1
ATOM 640 C C . ASN A 1 79 ? 10.944 9.392 22.780 1.00 58.34 79 ASN A C 1
ATOM 642 O O . ASN A 1 79 ? 11.846 8.608 23.087 1.00 58.34 79 ASN A O 1
ATOM 646 N N . GLN A 1 80 ? 10.846 9.955 21.571 1.00 59.16 80 GLN A N 1
ATOM 647 C CA . GLN A 1 80 ? 11.792 9.714 20.470 1.00 59.16 80 GLN A CA 1
ATOM 648 C C . GLN A 1 80 ? 13.234 10.142 20.796 1.00 59.16 80 GLN A C 1
ATOM 650 O O . GLN A 1 80 ? 14.170 9.546 20.271 1.00 59.16 80 GLN A O 1
ATOM 655 N N . ASP A 1 81 ? 13.433 11.107 21.701 1.00 55.25 81 ASP A N 1
ATOM 656 C CA . ASP A 1 81 ? 14.770 11.577 22.094 1.00 55.25 81 ASP A CA 1
ATOM 657 C C . ASP A 1 81 ? 15.490 10.610 23.052 1.00 55.25 81 ASP A C 1
ATOM 659 O O . ASP A 1 81 ? 16.691 10.746 23.289 1.00 55.25 81 ASP A O 1
ATOM 663 N N . LYS A 1 82 ? 14.770 9.645 23.644 1.00 54.81 82 LYS A N 1
ATOM 664 C CA . LYS A 1 82 ? 15.317 8.727 24.661 1.00 54.81 82 LYS A CA 1
ATOM 665 C C . LYS A 1 82 ? 15.274 7.252 24.281 1.00 54.81 82 LYS A C 1
ATOM 667 O O . LYS A 1 82 ? 15.999 6.476 24.897 1.00 54.81 82 LYS A O 1
ATOM 672 N N . ASN A 1 83 ? 14.466 6.863 23.297 1.00 53.50 83 ASN A N 1
ATOM 673 C CA . ASN A 1 83 ? 14.257 5.463 22.939 1.00 53.50 83 ASN A CA 1
ATOM 674 C C . ASN A 1 83 ? 14.292 5.259 21.404 1.00 53.50 83 ASN A C 1
ATOM 676 O O . ASN A 1 83 ? 13.891 6.159 20.667 1.00 53.50 83 ASN A O 1
ATOM 680 N N . PRO A 1 84 ? 14.743 4.088 20.901 1.00 58.31 84 PRO A N 1
ATOM 681 C CA . PRO A 1 84 ? 14.765 3.771 19.459 1.00 58.31 84 PRO A CA 1
ATOM 682 C C . PRO A 1 84 ? 13.358 3.843 18.843 1.00 58.31 84 PRO A C 1
ATOM 684 O O . PRO A 1 84 ? 12.418 3.673 19.593 1.00 58.31 84 PRO A O 1
ATOM 687 N N . PRO A 1 85 ? 13.142 4.038 17.530 1.00 61.62 85 PRO A N 1
ATOM 688 C CA . PRO A 1 85 ? 11.791 4.145 16.959 1.00 61.62 85 PRO A CA 1
ATOM 689 C C . PRO A 1 85 ? 10.859 3.014 17.427 1.00 61.62 85 PRO A C 1
ATOM 691 O O . PRO A 1 85 ? 11.276 1.858 17.469 1.00 61.62 85 PRO A O 1
ATOM 694 N N . TYR A 1 86 ? 9.618 3.334 17.805 1.00 66.81 86 TYR A N 1
ATOM 695 C CA . TYR A 1 86 ? 8.654 2.310 18.211 1.00 66.81 86 TYR A CA 1
ATOM 696 C C . TYR A 1 86 ? 8.207 1.516 16.978 1.00 66.81 86 TYR A C 1
ATOM 698 O O . TYR A 1 86 ? 7.542 2.051 16.089 1.00 66.81 86 TYR A O 1
ATOM 706 N N . PHE A 1 87 ? 8.608 0.248 16.908 1.00 75.12 87 PHE A N 1
ATOM 707 C CA . PHE A 1 87 ? 8.207 -0.678 15.853 1.00 75.12 87 PHE A CA 1
ATOM 708 C C . PHE A 1 87 ? 6.998 -1.492 16.304 1.00 75.12 87 PHE A C 1
ATOM 710 O O . PHE A 1 87 ? 6.886 -1.848 17.477 1.00 75.12 87 PHE A O 1
ATOM 717 N N . ALA A 1 88 ? 6.129 -1.838 15.354 1.00 74.50 88 ALA A N 1
ATOM 718 C CA . ALA A 1 88 ? 5.064 -2.803 15.589 1.00 74.50 88 ALA A CA 1
ATOM 719 C C . ALA A 1 88 ? 5.656 -4.118 16.136 1.00 74.50 88 ALA A C 1
ATOM 721 O O . ALA A 1 88 ? 6.589 -4.649 15.520 1.00 74.50 88 ALA A O 1
ATOM 722 N N . PRO A 1 89 ? 5.138 -4.678 17.241 1.00 76.50 89 PRO A N 1
ATOM 723 C CA . PRO A 1 89 ? 5.566 -5.989 17.713 1.00 76.50 89 PRO A CA 1
ATOM 724 C C . PRO A 1 89 ? 5.416 -7.052 16.613 1.00 76.50 89 PRO A C 1
ATOM 726 O O . PRO A 1 89 ? 4.345 -7.210 16.030 1.00 76.50 89 PRO A O 1
ATOM 729 N N . GLY A 1 90 ? 6.491 -7.780 16.301 1.00 82.06 90 GLY A N 1
ATOM 730 C CA . GLY A 1 90 ? 6.468 -8.813 15.264 1.00 82.06 90 GLY A CA 1
ATOM 731 C C . GLY A 1 90 ? 6.429 -8.284 13.825 1.00 82.06 90 GLY A C 1
ATOM 732 O O . GLY A 1 90 ? 6.064 -9.042 12.922 1.00 82.06 90 GLY A O 1
ATOM 733 N N . LEU A 1 91 ? 6.800 -7.016 13.584 1.00 86.88 91 LEU A N 1
ATOM 734 C CA . LEU A 1 91 ? 6.960 -6.443 12.239 1.00 86.88 91 LEU A CA 1
ATOM 735 C C . LEU A 1 91 ? 7.782 -7.347 11.326 1.00 86.88 91 LEU A C 1
ATOM 737 O O . LEU A 1 91 ? 7.363 -7.648 10.212 1.00 86.88 91 LEU A O 1
ATOM 741 N N . GLU A 1 92 ? 8.912 -7.843 11.810 1.00 89.88 92 GLU A N 1
ATOM 742 C CA . GLU A 1 92 ? 9.785 -8.764 11.094 1.00 89.88 92 GLU A CA 1
ATOM 743 C C . GLU A 1 92 ? 9.071 -10.047 10.653 1.00 89.88 92 GLU A C 1
ATOM 745 O O . GLU A 1 92 ? 9.332 -10.538 9.555 1.00 89.88 92 GLU A O 1
ATOM 750 N N . ASN A 1 93 ? 8.123 -10.550 11.451 1.00 90.25 93 ASN A N 1
ATOM 751 C CA . ASN A 1 93 ? 7.351 -11.744 11.118 1.00 90.25 93 ASN A CA 1
ATOM 752 C C . ASN A 1 93 ? 6.323 -11.447 10.026 1.00 90.25 93 ASN A C 1
ATOM 754 O O . ASN A 1 93 ? 6.186 -12.241 9.098 1.00 90.25 93 ASN A O 1
ATOM 758 N N . VAL A 1 94 ? 5.655 -10.288 10.078 1.00 90.50 94 VAL A N 1
ATOM 759 C CA . VAL A 1 94 ? 4.738 -9.853 9.009 1.00 90.50 94 VAL A CA 1
ATOM 760 C C . VAL A 1 94 ? 5.498 -9.627 7.704 1.00 90.50 94 VAL A C 1
ATOM 762 O O . VAL A 1 94 ? 5.069 -10.097 6.652 1.00 90.50 94 VAL A O 1
ATOM 765 N N . ILE A 1 95 ? 6.657 -8.964 7.758 1.00 93.56 95 ILE A N 1
ATOM 766 C CA . ILE A 1 95 ? 7.508 -8.753 6.582 1.00 93.56 95 ILE A CA 1
ATOM 767 C C . ILE A 1 95 ? 8.037 -10.084 6.036 1.00 93.56 95 ILE A C 1
ATOM 769 O O . ILE A 1 95 ? 8.028 -10.296 4.822 1.00 93.56 95 ILE A O 1
ATOM 773 N N . GLY A 1 96 ? 8.475 -10.992 6.912 1.00 93.56 96 GLY A N 1
ATOM 774 C CA . GLY A 1 96 ? 8.934 -12.328 6.541 1.00 93.56 96 GLY A CA 1
ATOM 775 C C . GLY A 1 96 ? 7.834 -13.154 5.874 1.00 93.56 96 GLY A C 1
ATOM 776 O O . GLY A 1 96 ? 8.066 -13.729 4.811 1.00 93.56 96 GLY A O 1
ATOM 777 N N . TYR A 1 97 ? 6.630 -13.144 6.452 1.00 93.12 97 TYR A N 1
ATOM 778 C CA . TYR A 1 97 ? 5.443 -13.791 5.897 1.00 93.12 97 TYR A CA 1
ATOM 779 C C . TYR A 1 97 ? 5.085 -13.217 4.525 1.00 93.12 97 TYR A C 1
ATOM 781 O O . TYR A 1 97 ? 5.014 -13.965 3.550 1.00 93.12 97 TYR A O 1
ATOM 789 N N . LEU A 1 98 ? 4.965 -11.889 4.414 1.00 94.88 98 LEU A N 1
ATOM 790 C CA . LEU A 1 98 ? 4.681 -11.223 3.145 1.00 94.88 98 LEU A CA 1
ATOM 791 C C . LEU A 1 98 ? 5.714 -11.608 2.080 1.00 94.88 98 LEU A C 1
ATOM 793 O O . LEU A 1 98 ? 5.346 -12.012 0.979 1.00 94.88 98 LEU A O 1
ATOM 797 N N . SER A 1 99 ? 7.003 -11.510 2.416 1.00 95.44 99 SER A N 1
ATOM 798 C CA . SER A 1 99 ? 8.108 -11.868 1.525 1.00 95.44 99 SER A CA 1
ATOM 799 C C . SER A 1 99 ? 7.994 -13.316 1.043 1.00 95.44 99 SER A C 1
ATOM 801 O O . SER A 1 99 ? 8.113 -13.568 -0.155 1.00 95.44 99 SER A O 1
ATOM 803 N N . ALA A 1 100 ? 7.700 -14.262 1.940 1.00 94.75 100 ALA A N 1
ATOM 804 C CA . ALA A 1 100 ? 7.512 -15.668 1.590 1.00 94.75 100 ALA A CA 1
ATOM 805 C C . ALA A 1 100 ? 6.316 -15.891 0.646 1.00 94.75 100 ALA A C 1
ATOM 807 O O . ALA A 1 100 ? 6.416 -16.697 -0.277 1.00 94.75 100 ALA A O 1
ATOM 808 N N . CYS A 1 101 ? 5.218 -15.154 0.834 1.00 94.94 101 CYS A N 1
ATOM 809 C CA . CYS A 1 101 ? 4.019 -15.256 0.000 1.00 94.94 101 CYS A CA 1
ATOM 810 C C . CYS A 1 101 ? 4.202 -14.658 -1.401 1.00 94.94 101 CYS A C 1
ATOM 812 O O . CYS A 1 101 ? 3.721 -15.225 -2.384 1.00 94.94 101 CYS A O 1
ATOM 814 N N . ILE A 1 102 ? 4.874 -13.508 -1.515 1.00 96.50 102 ILE A N 1
ATOM 815 C CA . ILE A 1 102 ? 4.939 -12.779 -2.790 1.00 96.50 102 ILE A CA 1
ATOM 816 C C . ILE A 1 102 ? 6.173 -13.131 -3.611 1.00 96.50 102 ILE A C 1
ATOM 818 O O . ILE A 1 102 ? 6.073 -13.185 -4.831 1.00 96.50 102 ILE A O 1
ATOM 822 N N . ARG A 1 103 ? 7.328 -13.400 -2.982 1.00 95.75 103 ARG A N 1
ATOM 823 C CA . ARG A 1 103 ? 8.606 -13.599 -3.687 1.00 95.75 103 ARG A CA 1
ATOM 824 C C . ARG A 1 103 ? 8.553 -14.679 -4.777 1.00 95.75 103 ARG A C 1
ATOM 826 O O . ARG A 1 103 ? 9.108 -14.411 -5.837 1.00 95.75 103 ARG A O 1
ATOM 833 N N . PRO A 1 104 ? 7.877 -15.835 -4.601 1.00 97.06 104 PRO A N 1
ATOM 834 C CA . PRO A 1 104 ? 7.765 -16.846 -5.658 1.00 97.06 104 PRO A CA 1
ATOM 835 C C . PRO A 1 104 ? 7.066 -16.362 -6.936 1.00 97.06 104 PRO A C 1
ATOM 837 O O . PRO A 1 104 ? 7.145 -17.023 -7.965 1.00 97.06 104 PRO A O 1
ATOM 840 N N . GLN A 1 105 ? 6.359 -15.230 -6.882 1.00 96.56 105 GLN A N 1
ATOM 841 C CA . GLN A 1 105 ? 5.669 -14.655 -8.033 1.00 96.56 105 GLN A CA 1
ATOM 842 C C . GLN A 1 105 ? 6.554 -13.722 -8.875 1.00 96.56 105 GLN A C 1
ATOM 844 O O . GLN A 1 105 ? 6.109 -13.270 -9.931 1.00 96.56 105 GLN A O 1
ATOM 849 N N . PHE A 1 106 ? 7.754 -13.388 -8.395 1.00 97.81 106 PHE A N 1
ATOM 850 C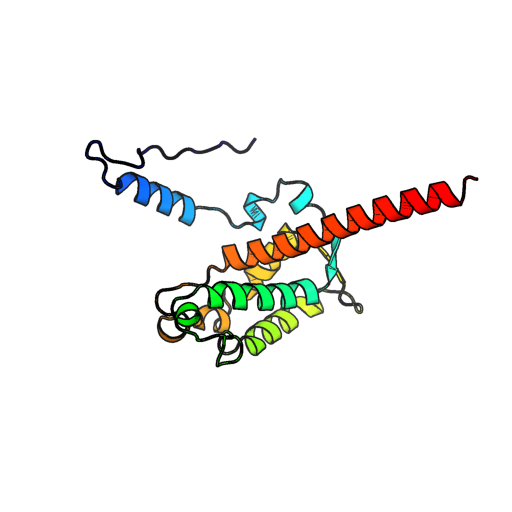 CA . PHE A 1 106 ? 8.724 -12.522 -9.068 1.00 97.81 106 PHE A CA 1
ATOM 851 C C . PHE A 1 106 ? 9.798 -13.378 -9.750 1.00 97.81 106 PHE A C 1
ATOM 853 O O . PHE A 1 106 ? 10.006 -14.533 -9.383 1.00 97.81 106 PHE A O 1
ATOM 860 N N . ASN A 1 107 ? 10.481 -12.818 -10.750 1.00 97.38 107 ASN A N 1
ATOM 861 C CA . ASN A 1 107 ? 11.591 -13.500 -11.419 1.00 97.38 107 ASN A CA 1
ATOM 862 C C . ASN A 1 107 ? 12.828 -13.639 -10.503 1.00 97.38 107 ASN A C 1
ATOM 864 O O . ASN A 1 107 ? 12.851 -13.123 -9.384 1.00 97.38 107 ASN A O 1
ATOM 868 N N . ASP A 1 108 ? 13.884 -14.293 -10.994 1.00 94.62 108 ASP A N 1
ATOM 869 C CA . ASP A 1 108 ? 15.118 -14.540 -10.227 1.00 94.62 108 ASP A CA 1
ATOM 870 C C . ASP A 1 108 ? 15.818 -13.256 -9.754 1.00 94.62 108 ASP A C 1
ATOM 872 O O . ASP A 1 108 ? 16.475 -13.240 -8.711 1.00 94.62 108 ASP A O 1
ATOM 876 N N . CYS A 1 109 ? 15.634 -12.157 -10.488 1.00 95.56 109 CYS A N 1
ATOM 877 C CA . CYS A 1 109 ? 16.134 -10.834 -10.123 1.00 95.56 109 CYS A CA 1
ATOM 878 C C . CYS A 1 109 ? 15.202 -10.087 -9.155 1.00 95.56 109 CYS A C 1
ATOM 880 O O . CYS A 1 109 ? 15.501 -8.958 -8.783 1.00 95.56 109 CYS A O 1
ATOM 882 N N . GLY A 1 110 ? 14.077 -10.683 -8.752 1.00 96.50 110 GLY A N 1
ATOM 883 C CA . GLY A 1 110 ? 13.110 -10.089 -7.835 1.00 96.50 110 GLY A CA 1
ATOM 884 C C . GLY A 1 110 ? 12.138 -9.099 -8.478 1.00 96.50 110 GLY A C 1
ATOM 885 O O . GLY A 1 110 ? 11.504 -8.334 -7.753 1.00 96.50 110 GLY A O 1
ATOM 886 N N . PHE A 1 111 ? 11.996 -9.107 -9.805 1.00 97.62 111 PHE A N 1
ATOM 887 C CA . PHE A 1 111 ? 11.144 -8.188 -10.560 1.00 97.62 111 PHE A CA 1
ATOM 888 C C . PHE A 1 111 ? 9.905 -8.869 -11.156 1.00 97.62 111 PHE A C 1
ATOM 890 O O . PHE A 1 111 ? 9.924 -10.044 -11.527 1.00 97.62 111 PHE A O 1
ATOM 897 N N . LYS A 1 112 ? 8.818 -8.101 -11.270 1.00 98.06 112 LYS A N 1
ATOM 898 C CA . LYS A 1 112 ? 7.576 -8.480 -11.957 1.00 98.06 112 LYS A CA 1
ATOM 899 C C . LYS A 1 112 ? 6.929 -7.236 -12.562 1.00 98.06 112 LYS A C 1
ATOM 901 O O . LYS A 1 112 ? 6.965 -6.170 -11.948 1.00 98.06 112 LYS A O 1
ATOM 906 N N . GLU A 1 113 ? 6.332 -7.356 -13.743 1.00 98.06 113 GLU A N 1
ATOM 907 C CA . GLU A 1 113 ? 5.493 -6.290 -14.296 1.00 98.06 113 GLU A CA 1
ATOM 908 C C . GLU A 1 113 ? 4.149 -6.259 -13.570 1.00 98.06 113 GLU A C 1
ATOM 910 O O . GLU A 1 113 ? 3.373 -7.217 -13.621 1.00 98.06 113 GLU A O 1
ATOM 915 N N . MET A 1 114 ? 3.888 -5.160 -12.866 1.00 98.12 114 MET A N 1
ATOM 916 C CA . MET A 1 114 ? 2.687 -4.983 -12.057 1.00 98.12 114 MET A CA 1
ATOM 917 C C . MET A 1 114 ? 2.161 -3.558 -12.181 1.00 98.12 114 MET A C 1
ATOM 919 O O . MET A 1 114 ? 2.923 -2.584 -12.148 1.00 98.12 114 MET A O 1
ATOM 923 N N . SER A 1 115 ? 0.846 -3.432 -12.297 1.00 98.31 115 SER A N 1
ATOM 924 C CA . SER A 1 115 ? 0.161 -2.158 -12.098 1.00 98.31 115 SER A CA 1
ATOM 925 C C . SER A 1 115 ? 0.055 -1.818 -10.608 1.00 98.31 115 SER A C 1
ATOM 927 O O . SER A 1 115 ? 0.297 -2.674 -9.752 1.00 98.31 115 SER A O 1
ATOM 929 N N . LEU A 1 116 ? -0.290 -0.574 -10.264 1.00 98.38 116 LEU A N 1
ATOM 930 C CA . LEU A 1 116 ? -0.541 -0.217 -8.860 1.00 98.38 116 LEU A CA 1
ATOM 931 C C . LEU A 1 116 ? -1.773 -0.960 -8.324 1.00 98.38 116 LEU A C 1
ATOM 933 O O . LEU A 1 116 ? -1.779 -1.367 -7.164 1.00 98.38 116 LEU A O 1
ATOM 937 N N . CYS A 1 117 ? -2.777 -1.205 -9.173 1.00 98.06 117 CYS A N 1
ATOM 938 C CA . CYS A 1 117 ? -3.918 -2.054 -8.833 1.00 98.06 117 CYS A CA 1
ATOM 939 C C . CYS A 1 117 ? -3.499 -3.507 -8.560 1.00 98.06 117 CYS A C 1
ATOM 941 O O . CYS A 1 117 ? -3.935 -4.074 -7.560 1.00 98.06 117 CYS A O 1
ATOM 943 N N . ASP A 1 118 ? -2.618 -4.095 -9.381 1.00 98.31 118 ASP A N 1
ATOM 944 C CA . ASP A 1 118 ? -2.101 -5.455 -9.152 1.00 98.31 118 ASP A CA 1
ATOM 945 C C . ASP A 1 118 ? -1.348 -5.546 -7.818 1.00 98.31 118 ASP A C 1
ATOM 947 O O . ASP A 1 118 ? -1.518 -6.507 -7.067 1.00 98.31 118 ASP A O 1
ATOM 951 N N . VAL A 1 119 ? -0.520 -4.538 -7.511 1.00 98.00 119 VAL A N 1
ATOM 952 C CA . VAL A 1 119 ? 0.208 -4.452 -6.238 1.00 98.00 119 VAL A CA 1
ATOM 953 C C . VAL A 1 119 ? -0.770 -4.375 -5.070 1.00 98.00 119 VAL A C 1
ATOM 955 O O . VAL A 1 119 ? -0.670 -5.171 -4.139 1.00 98.00 119 VAL A O 1
ATOM 958 N N . ASN A 1 120 ? -1.725 -3.443 -5.123 1.00 97.94 120 ASN A N 1
ATOM 959 C CA . ASN A 1 120 ? -2.697 -3.241 -4.055 1.00 97.94 120 ASN A CA 1
ATOM 960 C C . ASN A 1 120 ? -3.531 -4.507 -3.810 1.00 97.94 120 ASN A C 1
ATOM 962 O O . ASN A 1 120 ? -3.638 -4.945 -2.667 1.00 97.94 120 ASN A O 1
ATOM 966 N N . LYS A 1 121 ? -4.030 -5.141 -4.880 1.00 97.75 121 LYS A N 1
ATOM 967 C CA . LYS A 1 121 ? -4.801 -6.387 -4.809 1.00 97.75 121 LYS A CA 1
ATOM 968 C C . LYS A 1 121 ? -3.997 -7.534 -4.202 1.00 97.75 121 LYS A C 1
ATOM 970 O O . LYS A 1 121 ? -4.469 -8.184 -3.277 1.00 97.75 121 LYS A O 1
ATOM 975 N N . MET A 1 122 ? -2.772 -7.759 -4.675 1.00 97.44 122 MET A N 1
ATOM 976 C CA . MET A 1 122 ? -1.914 -8.828 -4.158 1.00 97.44 122 MET A CA 1
ATOM 977 C C . MET A 1 122 ? -1.611 -8.642 -2.666 1.00 97.44 122 MET A C 1
ATOM 979 O O . MET A 1 122 ? -1.667 -9.599 -1.899 1.00 97.44 122 MET A O 1
ATOM 983 N N . LEU A 1 123 ? -1.287 -7.417 -2.240 1.00 96.56 123 LEU A N 1
ATOM 984 C CA . LEU A 1 123 ? -1.027 -7.139 -0.827 1.00 96.56 123 LEU A CA 1
ATOM 985 C C . LEU A 1 123 ? -2.289 -7.313 0.023 1.00 96.56 123 LEU A C 1
ATOM 987 O O . LEU A 1 123 ? -2.206 -7.850 1.126 1.00 96.56 123 LEU A O 1
ATOM 991 N N . TRP A 1 124 ? -3.446 -6.906 -0.499 1.00 95.44 124 TRP A N 1
ATOM 992 C CA . TRP A 1 124 ? -4.737 -7.093 0.153 1.00 95.44 124 TRP A CA 1
ATOM 993 C C . TRP A 1 124 ? -5.041 -8.573 0.382 1.00 95.44 124 TRP A C 1
ATOM 995 O O . TRP A 1 124 ? -5.321 -8.974 1.509 1.00 95.44 124 TRP A O 1
ATOM 1005 N N . GLU A 1 125 ? -4.907 -9.397 -0.658 1.00 95.00 125 GLU A N 1
ATOM 1006 C CA . GLU A 1 125 ? -5.144 -10.844 -0.593 1.00 95.00 125 GLU A CA 1
ATOM 1007 C C . GLU A 1 125 ? -4.222 -11.551 0.412 1.00 95.00 125 GLU A C 1
ATOM 1009 O O . GLU A 1 125 ? -4.654 -12.481 1.088 1.00 95.00 125 GLU A O 1
ATOM 1014 N N . VAL A 1 126 ? -2.970 -11.101 0.554 1.00 94.12 126 VAL A N 1
ATOM 1015 C CA . VAL A 1 126 ? -2.016 -11.689 1.509 1.00 94.12 126 VAL A CA 1
ATOM 1016 C C . VAL A 1 126 ? -2.269 -11.224 2.948 1.00 94.12 126 VAL A C 1
ATOM 1018 O O . VAL A 1 126 ? -2.123 -12.011 3.883 1.00 94.12 126 VAL A O 1
ATOM 1021 N N . LEU A 1 127 ? -2.599 -9.946 3.156 1.00 92.38 127 LEU A N 1
ATOM 1022 C CA . LEU A 1 127 ? -2.577 -9.334 4.490 1.00 92.38 127 LEU A CA 1
ATOM 1023 C C . LEU A 1 127 ? -3.943 -9.258 5.170 1.00 92.38 127 LEU A C 1
ATOM 1025 O O . LEU A 1 127 ? -3.982 -9.275 6.400 1.00 92.38 127 LEU A O 1
ATOM 1029 N N . ARG A 1 128 ? -5.052 -9.214 4.417 1.00 90.31 128 ARG A N 1
ATOM 1030 C CA . ARG A 1 128 ? -6.410 -9.068 4.976 1.00 90.31 128 ARG A CA 1
ATOM 1031 C C . ARG A 1 128 ? -6.712 -10.101 6.055 1.00 90.31 128 ARG A C 1
ATOM 1033 O O . ARG A 1 128 ? -7.311 -9.766 7.075 1.00 90.31 128 ARG A O 1
ATOM 1040 N N . ASP A 1 129 ? -6.280 -11.340 5.835 1.00 87.00 129 ASP A N 1
ATOM 1041 C CA . ASP A 1 129 ? -6.518 -12.458 6.745 1.00 87.00 129 ASP A CA 1
ATOM 1042 C C . ASP A 1 129 ? -5.289 -12.906 7.537 1.00 87.00 129 ASP A C 1
ATOM 1044 O O . ASP A 1 129 ? -5.348 -13.893 8.266 1.00 87.00 129 ASP A O 1
ATOM 1048 N N . CYS A 1 130 ? -4.198 -12.139 7.479 1.00 86.75 130 CYS A N 1
ATOM 1049 C CA . CYS A 1 130 ? -2.995 -12.415 8.250 1.00 86.75 130 CYS A CA 1
ATOM 1050 C C . CYS A 1 130 ? -3.252 -12.182 9.748 1.00 86.75 130 CYS A C 1
ATOM 1052 O O . CYS A 1 130 ? -3.427 -11.046 10.193 1.00 86.75 130 CYS A O 1
ATOM 1054 N N . GLU A 1 131 ? -3.243 -13.253 10.545 1.00 85.12 131 GLU A N 1
ATOM 1055 C CA . GLU A 1 131 ? -3.486 -13.187 11.994 1.00 85.12 131 GLU A CA 1
ATOM 1056 C C . GLU A 1 131 ? -2.482 -12.285 12.718 1.00 85.12 131 GLU A C 1
ATOM 1058 O O . GLU A 1 131 ? -2.859 -11.533 13.615 1.00 85.12 131 GLU A O 1
ATOM 1063 N N . ILE A 1 132 ? -1.216 -12.297 12.287 1.00 80.94 132 ILE A N 1
ATOM 1064 C CA . ILE A 1 132 ? -0.171 -11.452 12.875 1.00 80.94 132 ILE A CA 1
ATOM 1065 C C . ILE A 1 132 ? -0.498 -9.974 12.635 1.00 80.94 132 ILE A C 1
ATOM 1067 O O . ILE A 1 132 ? -0.449 -9.179 13.569 1.00 80.94 132 ILE A O 1
ATOM 1071 N N . PHE A 1 133 ? -0.910 -9.607 11.418 1.00 83.94 133 PHE A N 1
ATOM 1072 C CA . PHE A 1 133 ? -1.343 -8.239 11.128 1.00 83.94 133 PHE A CA 1
ATOM 1073 C C . PHE A 1 133 ? -2.599 -7.860 11.930 1.00 83.94 133 PHE A C 1
ATOM 1075 O O . PHE A 1 133 ? -2.647 -6.788 12.526 1.00 83.94 133 PHE A O 1
ATOM 1082 N N . LYS A 1 134 ? -3.590 -8.760 12.027 1.00 85.50 134 LYS A N 1
ATOM 1083 C CA . LYS A 1 134 ? -4.791 -8.544 12.855 1.00 85.50 134 LYS A CA 1
ATOM 1084 C C . LYS A 1 134 ? -4.442 -8.321 14.331 1.00 85.50 134 LYS A C 1
ATOM 1086 O O . LYS A 1 134 ? -5.096 -7.511 14.980 1.00 85.50 134 LYS A O 1
ATOM 1091 N N . SER A 1 135 ? -3.400 -8.976 14.849 1.00 84.62 135 SER A N 1
ATOM 1092 C CA . SER A 1 135 ? -2.973 -8.835 16.249 1.00 84.62 135 SER A CA 1
ATOM 1093 C C . SER A 1 135 ? -2.431 -7.444 16.605 1.00 84.62 135 SER A C 1
ATOM 1095 O O . SER A 1 135 ? -2.432 -7.067 17.778 1.00 84.62 135 SER A O 1
ATOM 1097 N N . TRP A 1 136 ? -2.022 -6.647 15.611 1.00 82.69 136 TRP A N 1
ATOM 1098 C CA . TRP A 1 136 ? -1.634 -5.252 15.837 1.00 82.69 136 TRP A CA 1
ATOM 1099 C C . TRP A 1 136 ? -2.819 -4.372 16.210 1.00 82.69 136 TRP A C 1
ATOM 1101 O O . TRP A 1 136 ? -2.678 -3.450 17.003 1.00 82.69 136 TRP A O 1
ATOM 1111 N N . ASN A 1 137 ? -4.000 -4.691 15.691 1.00 81.88 137 ASN A N 1
ATOM 1112 C CA . ASN A 1 137 ? -5.226 -3.942 15.918 1.00 81.88 137 ASN A CA 1
ATOM 1113 C C . ASN A 1 137 ? -5.924 -4.368 17.219 1.00 81.88 137 ASN A C 1
ATOM 1115 O O . ASN A 1 137 ? -7.108 -4.701 17.253 1.00 81.88 137 ASN A O 1
ATOM 1119 N N . THR A 1 138 ? -5.158 -4.365 18.307 1.00 82.88 138 THR A N 1
ATOM 1120 C CA . THR A 1 138 ? -5.640 -4.573 19.673 1.00 82.88 138 THR A CA 1
ATOM 1121 C C . THR A 1 138 ? -5.332 -3.340 20.516 1.00 82.88 138 THR A C 1
ATOM 1123 O O . THR A 1 138 ? -4.368 -2.619 20.247 1.00 82.88 138 THR A O 1
ATOM 1126 N N . GLU A 1 139 ? -6.128 -3.104 21.562 1.00 80.25 139 GLU A N 1
ATOM 1127 C CA . GLU A 1 139 ? -5.893 -1.978 22.478 1.00 80.25 139 GLU A CA 1
ATOM 1128 C C . GLU A 1 139 ? -4.524 -2.078 23.175 1.00 80.25 139 GLU A C 1
ATOM 1130 O O . GLU A 1 139 ? -3.892 -1.064 23.452 1.00 80.25 139 GLU A O 1
ATOM 1135 N N . GLU A 1 140 ? -4.017 -3.294 23.387 1.00 78.69 140 GLU A N 1
ATOM 1136 C CA . GLU A 1 140 ? -2.691 -3.534 23.965 1.00 78.69 140 GLU A CA 1
ATOM 1137 C C . GLU A 1 140 ? -1.548 -3.030 23.066 1.00 78.69 140 GLU A C 1
ATOM 1139 O O . GLU A 1 140 ? -0.554 -2.508 23.569 1.00 78.69 140 GLU A O 1
ATOM 1144 N N . VAL A 1 141 ? -1.686 -3.158 21.742 1.00 77.38 141 VAL A N 1
ATOM 1145 C CA . VAL A 1 141 ? -0.611 -2.859 20.781 1.00 77.38 141 VAL A CA 1
ATOM 1146 C C . VAL A 1 141 ? -0.730 -1.454 20.185 1.00 77.38 141 VAL A C 1
ATOM 1148 O O . VAL A 1 141 ? 0.264 -0.731 20.113 1.00 77.38 141 VAL A O 1
ATOM 1151 N N . CYS A 1 142 ? -1.930 -1.040 19.768 1.00 69.50 142 CYS A N 1
ATOM 1152 C CA . CYS A 1 142 ? -2.165 0.265 19.136 1.00 69.50 142 CYS A CA 1
ATOM 1153 C C . CYS A 1 142 ? -2.885 1.277 20.043 1.00 69.50 142 CYS A C 1
ATOM 1155 O O . CYS A 1 142 ? -3.079 2.432 19.645 1.00 69.50 142 CYS A O 1
ATOM 1157 N N . GLY A 1 143 ? -3.256 0.904 21.272 1.00 73.69 143 GLY A N 1
ATOM 1158 C CA . GLY A 1 143 ? -4.071 1.757 22.136 1.00 73.69 143 GLY A CA 1
ATOM 1159 C C . GLY A 1 143 ? -5.455 1.988 21.529 1.00 73.69 143 GLY A C 1
ATOM 1160 O O . GLY A 1 143 ? -6.064 1.086 20.963 1.00 73.69 143 GLY A O 1
ATOM 1161 N N . LYS A 1 144 ? -5.945 3.229 21.594 1.00 72.19 144 LYS A N 1
ATOM 1162 C CA . LYS A 1 144 ? -7.204 3.622 20.937 1.00 72.19 144 LYS A CA 1
ATOM 1163 C C . LYS A 1 144 ? -7.050 3.894 19.438 1.00 72.19 144 LYS A C 1
ATOM 1165 O O . LYS A 1 144 ? -8.036 4.217 18.779 1.00 72.19 144 LYS A O 1
ATOM 1170 N N . ALA A 1 145 ? -5.828 3.822 18.910 1.00 68.44 145 ALA A N 1
ATOM 1171 C CA . ALA A 1 145 ? -5.588 3.950 17.483 1.00 68.44 145 ALA A CA 1
ATOM 1172 C C . ALA A 1 145 ? -5.821 2.611 16.773 1.00 68.44 145 ALA A C 1
ATOM 1174 O O . ALA A 1 145 ? -5.855 1.551 17.392 1.00 68.44 145 ALA A O 1
ATOM 1175 N N . TRP A 1 146 ? -5.941 2.673 15.451 1.00 73.44 146 TRP A N 1
ATOM 1176 C CA . TRP A 1 146 ? -6.141 1.510 14.598 1.00 73.44 146 TRP A CA 1
ATOM 1177 C C . TRP A 1 146 ? -5.278 1.638 13.344 1.00 73.44 146 TRP A C 1
ATOM 1179 O O . TRP A 1 146 ? -5.155 2.729 12.780 1.00 73.44 146 TRP A O 1
ATOM 1189 N N . LEU A 1 147 ? -4.688 0.532 12.902 1.00 80.25 147 LEU A N 1
ATOM 1190 C CA . LEU A 1 147 ? -4.000 0.434 11.621 1.00 80.25 147 LEU A CA 1
ATOM 1191 C C . LEU A 1 147 ? -5.004 0.065 10.546 1.00 80.25 147 LEU A C 1
ATOM 1193 O O . LEU A 1 147 ? -5.512 -1.059 10.470 1.00 80.25 147 LEU A O 1
ATOM 1197 N N . ASP A 1 148 ? -5.270 1.038 9.693 1.00 85.81 148 ASP A N 1
ATOM 1198 C CA . ASP A 1 148 ? -6.101 0.860 8.521 1.00 85.81 148 ASP A CA 1
ATOM 1199 C C . ASP A 1 148 ? -5.275 0.197 7.408 1.00 85.81 148 ASP A C 1
ATOM 1201 O O . ASP A 1 148 ? -4.362 0.810 6.837 1.00 85.81 148 ASP A O 1
ATOM 1205 N N . LEU A 1 149 ? -5.606 -1.066 7.109 1.00 90.00 149 LEU A N 1
ATOM 1206 C CA . LEU A 1 149 ? -4.985 -1.837 6.033 1.00 90.00 149 LEU A CA 1
ATOM 1207 C C . LEU A 1 149 ? -5.183 -1.153 4.678 1.00 90.00 149 LEU A C 1
ATOM 1209 O O . LEU A 1 149 ? -4.222 -1.016 3.928 1.00 90.00 149 LEU A O 1
ATOM 1213 N N . SER A 1 150 ? -6.391 -0.693 4.356 1.00 90.38 150 SER A N 1
ATOM 1214 C CA . SER A 1 150 ? -6.678 -0.056 3.069 1.00 90.38 150 SER A CA 1
ATOM 1215 C C . SER A 1 150 ? -5.839 1.214 2.898 1.00 90.38 150 SER A C 1
ATOM 1217 O O . SER A 1 150 ? -5.221 1.403 1.844 1.00 90.38 150 SER A O 1
ATOM 1219 N N . ALA A 1 151 ? -5.718 2.039 3.944 1.00 89.81 151 ALA A N 1
ATOM 1220 C CA . ALA A 1 151 ? -4.849 3.217 3.937 1.00 89.81 151 ALA A CA 1
ATOM 1221 C C . ALA A 1 151 ? -3.360 2.845 3.821 1.00 89.81 151 ALA A C 1
ATOM 1223 O O . ALA A 1 151 ? -2.615 3.474 3.064 1.00 89.81 151 ALA A O 1
ATOM 1224 N N . LEU A 1 152 ? -2.925 1.801 4.531 1.00 92.44 152 LEU A N 1
ATOM 1225 C CA . LEU A 1 152 ? -1.555 1.293 4.485 1.00 92.44 152 LEU A CA 1
ATOM 1226 C C . LEU A 1 152 ? -1.179 0.862 3.062 1.00 92.44 152 LEU A C 1
ATOM 1228 O O . LEU A 1 152 ? -0.172 1.314 2.515 1.00 92.44 152 LEU A O 1
ATOM 1232 N N . LEU A 1 153 ? -2.021 0.042 2.429 1.00 95.50 153 LEU A N 1
ATOM 1233 C CA . LEU A 1 153 ? -1.793 -0.451 1.072 1.00 95.50 153 LEU A CA 1
ATOM 1234 C C . LEU A 1 153 ? -1.878 0.655 0.024 1.00 95.50 153 LEU A C 1
ATOM 1236 O O . LEU A 1 153 ? -1.116 0.641 -0.948 1.00 95.50 153 LEU A O 1
ATOM 1240 N N . HIS A 1 154 ? -2.780 1.620 0.212 1.00 95.50 154 HIS A N 1
ATOM 1241 C CA . HIS A 1 154 ? -2.861 2.792 -0.650 1.00 95.50 154 HIS A CA 1
ATOM 1242 C C . HIS A 1 154 ? -1.548 3.585 -0.609 1.00 95.50 154 HIS A C 1
ATOM 1244 O O . HIS A 1 154 ? -0.978 3.887 -1.657 1.00 95.50 154 HIS A O 1
ATOM 1250 N N . ASN A 1 155 ? -1.009 3.841 0.584 1.00 95.56 155 ASN A N 1
ATOM 1251 C CA . ASN A 1 155 ? 0.231 4.594 0.755 1.00 95.56 155 ASN A CA 1
ATOM 1252 C C . ASN A 1 155 ? 1.459 3.884 0.164 1.00 95.56 155 ASN A C 1
ATOM 1254 O O . ASN A 1 155 ? 2.299 4.541 -0.451 1.00 95.56 155 ASN A O 1
ATOM 1258 N N . ILE A 1 156 ? 1.538 2.550 0.254 1.00 96.75 156 ILE A N 1
ATOM 1259 C CA . ILE A 1 156 ? 2.576 1.770 -0.447 1.00 96.75 156 ILE A CA 1
ATOM 1260 C C . ILE A 1 156 ? 2.511 2.035 -1.957 1.00 96.75 156 ILE A C 1
ATOM 1262 O O . ILE A 1 156 ? 3.529 2.332 -2.584 1.00 96.75 156 ILE A O 1
ATOM 1266 N N . CYS A 1 157 ? 1.309 1.991 -2.539 1.00 97.56 157 CYS A N 1
ATOM 1267 C CA . CYS A 1 157 ? 1.114 2.262 -3.962 1.00 97.56 157 CYS A CA 1
ATOM 1268 C C . CYS A 1 157 ? 1.495 3.703 -4.326 1.00 97.56 157 CYS A C 1
ATOM 1270 O O . CYS A 1 157 ? 2.113 3.923 -5.366 1.00 97.56 157 CYS A O 1
ATOM 1272 N N . LEU A 1 158 ? 1.188 4.680 -3.466 1.00 96.88 158 LEU A N 1
ATOM 1273 C CA . LEU A 1 158 ? 1.592 6.074 -3.669 1.00 96.88 158 LEU A CA 1
ATOM 1274 C C . LEU A 1 158 ? 3.114 6.253 -3.654 1.00 96.88 158 LEU A C 1
ATOM 1276 O O . LEU A 1 158 ? 3.628 7.003 -4.483 1.00 96.88 158 LEU A O 1
ATOM 1280 N N . THR A 1 159 ? 3.839 5.568 -2.764 1.00 96.62 159 THR A N 1
ATOM 1281 C CA . THR A 1 159 ? 5.312 5.584 -2.760 1.00 96.62 159 THR A CA 1
ATOM 1282 C C . THR A 1 159 ? 5.858 5.072 -4.087 1.00 96.62 159 THR A C 1
ATOM 1284 O O . THR A 1 159 ? 6.588 5.793 -4.763 1.00 96.62 159 THR A O 1
ATOM 1287 N N . ILE A 1 160 ? 5.412 3.888 -4.518 1.00 96.81 160 ILE A N 1
ATOM 1288 C CA . ILE A 1 160 ? 5.840 3.277 -5.786 1.00 96.81 160 ILE A CA 1
ATOM 1289 C C . ILE A 1 160 ? 5.507 4.191 -6.970 1.00 96.81 160 ILE A C 1
ATOM 1291 O O . ILE A 1 160 ? 6.334 4.392 -7.857 1.00 96.81 160 ILE A O 1
ATOM 1295 N N . ARG A 1 161 ? 4.309 4.787 -6.985 1.00 96.62 161 ARG A N 1
ATOM 1296 C CA . ARG A 1 161 ? 3.895 5.750 -8.013 1.00 96.62 161 ARG A CA 1
ATOM 1297 C C . ARG A 1 161 ? 4.831 6.950 -8.072 1.00 96.62 161 ARG A C 1
ATOM 1299 O O . ARG A 1 161 ? 5.248 7.358 -9.152 1.00 96.62 161 ARG A O 1
ATOM 1306 N N . ASN A 1 162 ? 5.142 7.536 -6.922 1.00 96.31 162 ASN A N 1
ATOM 1307 C CA . ASN A 1 162 ? 5.985 8.721 -6.860 1.00 96.31 162 ASN A CA 1
ATOM 1308 C C . ASN A 1 162 ? 7.416 8.408 -7.309 1.00 96.31 162 ASN A C 1
ATOM 1310 O O . ASN A 1 162 ? 8.012 9.224 -8.007 1.00 96.31 162 ASN A O 1
ATOM 1314 N N . ASP A 1 163 ? 7.947 7.236 -6.966 1.00 94.44 163 ASP A N 1
ATOM 1315 C CA . ASP A 1 163 ? 9.278 6.814 -7.408 1.00 94.44 163 ASP A CA 1
ATOM 1316 C C . ASP A 1 163 ? 9.311 6.531 -8.914 1.00 94.44 163 ASP A C 1
ATOM 1318 O O . ASP A 1 163 ? 10.209 7.005 -9.605 1.00 94.44 163 ASP A O 1
ATOM 1322 N N . ARG A 1 164 ? 8.270 5.888 -9.459 1.00 94.94 164 ARG A N 1
ATOM 1323 C CA . ARG A 1 164 ? 8.079 5.732 -10.912 1.00 94.94 164 ARG A CA 1
ATOM 1324 C C . ARG A 1 164 ? 8.088 7.079 -11.641 1.00 94.94 164 ARG A C 1
ATOM 1326 O O . ARG A 1 164 ? 8.856 7.245 -12.580 1.00 94.94 164 ARG A O 1
ATOM 1333 N N . ARG A 1 165 ? 7.314 8.063 -11.164 1.00 96.06 165 ARG A N 1
ATOM 1334 C CA . ARG A 1 165 ? 7.285 9.423 -11.739 1.00 96.06 165 ARG A CA 1
ATOM 1335 C C . ARG A 1 165 ? 8.643 10.125 -11.676 1.00 96.06 165 ARG A C 1
ATOM 1337 O O . ARG A 1 165 ? 9.003 10.839 -12.606 1.00 96.06 165 ARG A O 1
ATOM 1344 N N . LYS A 1 166 ? 9.385 9.965 -10.574 1.00 94.56 166 LYS A N 1
ATOM 1345 C CA . LYS A 1 166 ? 10.733 10.540 -10.437 1.00 94.56 166 LYS A CA 1
ATOM 1346 C C . LYS A 1 166 ? 11.709 9.909 -11.424 1.00 94.56 166 LYS A C 1
ATOM 1348 O O . LYS A 1 166 ? 12.505 10.637 -12.004 1.00 94.56 166 LYS A O 1
ATOM 1353 N N . ASN A 1 167 ? 11.625 8.596 -11.624 1.00 93.19 167 ASN A N 1
ATOM 1354 C CA . ASN A 1 167 ? 12.450 7.898 -12.606 1.00 93.19 167 ASN A CA 1
ATOM 1355 C C . ASN A 1 167 ? 12.114 8.357 -14.028 1.00 93.19 167 ASN A C 1
ATOM 1357 O O . ASN A 1 167 ? 13.028 8.689 -14.766 1.00 93.19 167 ASN A O 1
ATOM 1361 N N . ASP A 1 168 ? 10.831 8.509 -14.373 1.00 94.00 168 ASP A N 1
ATOM 1362 C CA . ASP A 1 168 ? 10.433 9.040 -15.689 1.00 94.00 168 ASP A CA 1
ATOM 1363 C C . ASP A 1 168 ? 10.988 10.448 -15.929 1.00 94.00 168 ASP A C 1
ATOM 1365 O O . ASP A 1 168 ? 11.478 10.762 -17.012 1.00 94.00 168 ASP A O 1
ATOM 1369 N N . ALA A 1 169 ? 10.929 11.308 -14.906 1.00 94.56 169 ALA A N 1
ATOM 1370 C CA . ALA A 1 169 ? 11.491 12.651 -14.981 1.00 94.56 169 ALA A CA 1
ATOM 1371 C C . ALA A 1 169 ? 13.021 12.628 -15.133 1.00 94.56 169 ALA A C 1
ATOM 1373 O O . ALA A 1 169 ? 13.575 13.437 -15.875 1.00 94.56 169 ALA A O 1
ATOM 1374 N N . PHE A 1 170 ? 13.698 11.705 -14.445 1.00 94.56 170 PHE A N 1
ATOM 1375 C CA . PHE A 1 170 ? 15.138 11.505 -14.571 1.00 94.56 170 PHE A CA 1
ATOM 1376 C C . PHE A 1 170 ? 15.521 11.015 -15.973 1.00 94.56 170 PHE A C 1
ATOM 1378 O O . PHE A 1 170 ? 16.401 11.609 -16.591 1.00 94.56 170 PHE A O 1
ATOM 1385 N N . ASP A 1 171 ? 14.838 9.993 -16.491 1.00 92.62 171 ASP A N 1
ATOM 1386 C CA . ASP A 1 171 ? 15.093 9.421 -17.816 1.00 92.62 171 ASP A CA 1
ATOM 1387 C C . ASP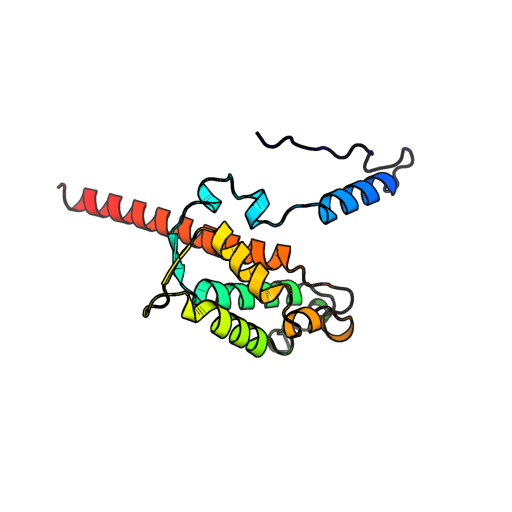 A 1 171 ? 14.852 10.465 -18.916 1.00 92.62 171 ASP A C 1
ATOM 1389 O O . ASP A 1 171 ? 15.676 10.626 -19.815 1.00 92.62 171 ASP A O 1
ATOM 1393 N N . ALA A 1 172 ? 13.775 11.250 -18.808 1.00 94.06 172 ALA A N 1
ATOM 1394 C CA . ALA A 1 172 ? 13.486 12.332 -19.748 1.00 94.06 172 ALA A CA 1
ATOM 1395 C C . ALA A 1 172 ? 14.583 13.412 -19.765 1.00 94.06 172 ALA A C 1
ATOM 1397 O O . ALA A 1 172 ? 14.969 13.890 -20.834 1.00 94.06 172 ALA A O 1
ATOM 1398 N N . GLU A 1 173 ? 15.099 13.795 -18.594 1.00 93.56 173 GLU A N 1
ATOM 1399 C CA . GLU A 1 173 ? 16.196 14.761 -18.491 1.00 93.56 173 GLU A CA 1
ATOM 1400 C C . GLU A 1 173 ? 17.512 14.179 -19.029 1.00 93.56 173 GLU A C 1
ATOM 1402 O O . GLU A 1 173 ? 18.250 14.860 -19.745 1.00 93.56 173 GLU A O 1
ATOM 1407 N N . PHE A 1 174 ? 17.791 12.907 -18.738 1.00 92.00 174 PHE A N 1
ATOM 1408 C CA . PHE A 1 174 ? 18.977 12.213 -19.228 1.00 92.00 174 PHE A CA 1
ATOM 1409 C C . PHE A 1 174 ? 18.994 12.124 -20.761 1.00 92.00 174 PHE A C 1
ATOM 1411 O O . PHE A 1 174 ? 19.981 12.516 -21.386 1.00 92.00 174 PHE A O 1
ATOM 1418 N N . GLU A 1 175 ? 17.894 11.681 -21.375 1.00 91.56 175 GLU A N 1
ATOM 1419 C CA . GLU A 1 175 ? 17.754 11.564 -22.834 1.00 91.56 175 GLU A CA 1
ATOM 1420 C C . GLU A 1 175 ? 17.892 12.913 -23.544 1.00 91.56 175 GLU A C 1
ATOM 1422 O O . GLU A 1 175 ? 18.559 13.026 -24.581 1.00 91.56 175 GLU A O 1
ATOM 1427 N N . LYS A 1 176 ? 17.317 13.970 -22.959 1.00 92.38 176 LYS A N 1
ATOM 1428 C CA . LYS A 1 176 ? 17.457 15.334 -23.469 1.00 92.38 176 LYS A CA 1
ATOM 1429 C C . LYS A 1 176 ? 18.928 15.758 -23.514 1.00 92.38 176 LYS A C 1
ATOM 1431 O O . LYS A 1 176 ? 19.419 16.156 -24.571 1.00 92.38 176 LYS A O 1
ATOM 1436 N N . GLN A 1 177 ? 19.649 15.616 -22.401 1.00 90.00 177 GLN A N 1
ATOM 1437 C CA . GLN A 1 177 ? 21.068 15.982 -22.324 1.00 90.00 177 GLN A CA 1
ATOM 1438 C C . GLN A 1 177 ? 21.951 15.118 -23.234 1.00 90.00 177 GLN A C 1
ATOM 1440 O O . GLN A 1 177 ? 22.922 15.611 -23.816 1.00 90.00 177 GLN A O 1
ATOM 1445 N N . TRP A 1 178 ? 21.638 13.826 -23.355 1.00 86.50 178 TRP A N 1
ATOM 1446 C CA . TRP A 1 178 ? 22.376 12.901 -24.211 1.00 86.50 178 TRP A CA 1
ATOM 1447 C C . TRP A 1 178 ? 22.218 13.247 -25.693 1.00 86.50 178 TRP A C 1
ATOM 1449 O O . TRP A 1 178 ? 23.201 13.255 -26.438 1.00 86.50 178 TRP A O 1
ATOM 1459 N N . THR A 1 179 ? 20.999 13.585 -26.113 1.00 85.31 179 THR A N 1
ATOM 1460 C CA . THR A 1 179 ? 20.706 14.002 -27.489 1.00 85.31 179 THR A CA 1
ATOM 1461 C C . THR A 1 179 ? 21.393 15.327 -27.815 1.00 85.31 179 THR A C 1
ATOM 1463 O O . THR A 1 179 ? 22.035 15.437 -28.858 1.00 85.31 179 THR A O 1
ATOM 1466 N N . GLU A 1 180 ? 21.345 16.310 -26.912 1.00 81.75 180 GLU A N 1
ATOM 1467 C CA . GLU A 1 180 ? 22.014 17.608 -27.087 1.00 81.75 180 GLU A CA 1
ATOM 1468 C C . GLU A 1 180 ? 23.544 17.476 -27.213 1.00 81.75 180 GLU A C 1
ATOM 1470 O O . GLU A 1 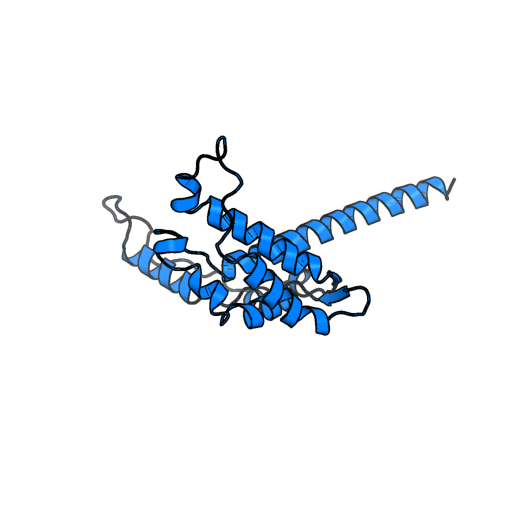180 ? 24.148 18.153 -28.042 1.00 81.75 180 GLU A O 1
ATOM 1475 N N . LYS A 1 181 ? 24.180 16.577 -26.448 1.00 73.19 181 LYS A N 1
ATOM 1476 C CA . LYS A 1 181 ? 25.639 16.357 -26.499 1.00 73.19 181 LYS A CA 1
ATOM 1477 C C . LYS A 1 181 ? 26.135 15.605 -27.731 1.00 73.19 181 LYS A C 1
ATOM 1479 O O . LYS A 1 181 ? 27.292 15.779 -28.094 1.00 73.19 181 LYS A O 1
ATOM 1484 N N . ASN A 1 182 ? 25.307 14.753 -28.329 1.00 69.94 182 ASN A N 1
ATOM 1485 C CA . ASN A 1 182 ? 25.702 13.911 -29.465 1.00 69.94 182 ASN A CA 1
ATOM 1486 C C . ASN A 1 182 ? 25.183 14.427 -30.819 1.00 69.94 182 ASN A C 1
ATOM 1488 O O . ASN A 1 182 ? 25.421 13.791 -31.843 1.00 69.94 182 ASN A O 1
ATOM 1492 N N . SER A 1 183 ? 24.476 15.562 -30.827 1.00 66.56 183 SER A N 1
ATOM 1493 C CA . SER A 1 183 ? 23.951 16.210 -32.041 1.00 66.56 183 SER A CA 1
ATOM 1494 C C . SER A 1 183 ? 24.746 17.455 -32.471 1.00 66.56 183 SER A C 1
ATOM 1496 O O . SER A 1 183 ? 24.306 18.160 -33.380 1.00 66.56 183 SER A O 1
ATOM 1498 N N . GLY A 1 184 ? 25.884 17.740 -31.826 1.00 48.59 184 GLY A N 1
ATOM 1499 C CA . GLY A 1 184 ? 26.817 18.826 -32.164 1.00 48.59 184 GLY A CA 1
ATOM 1500 C C . GLY A 1 184 ? 28.211 18.297 -32.461 1.00 48.59 184 GLY A C 1
ATOM 1501 O O . GLY A 1 184 ? 28.881 18.908 -33.321 1.00 48.59 184 GLY A O 1
#